Protein 1RZ3 (pdb70)

Radius of gyration: 16.52 Å; Cα contacts (8 Å, |Δi|>4): 274; chains: 1; bounding box: 32×37×48 Å

Organism: Geobacillus stearothermophilus (NCBI:txid1422)

Nearest PDB structures (foldseek):
  1rz3-assembly1_A  TM=9.942E-01  e=1.830E-39  Geobacillus stearothermophilus
  6n55-assembly1_H  TM=6.756E-01  e=6.336E-09  Homo sapiens
  5xmb-assembly1_B  TM=6.362E-01  e=6.943E-07  Mycobacterium tuberculosis H37Rv
  1sq5-assembly3_C-3  TM=6.130E-01  e=1.333E-06  Escherichia coli
  5xmb-assembly1_A  TM=6.070E-01  e=2.246E-06  Mycobacterium tuberculosis H37Rv

Structure (mmCIF, N/CA/C/O backbone):
data_1RZ3
#
_entry.id   1RZ3
#
_cell.length_a   45.010
_cell.length_b   45.185
_cell.length_c   107.023
_cell.angle_alpha   90.00
_cell.angle_beta   90.00
_cell.angle_gamma   90.00
#
_symmetry.space_group_name_H-M   'P 21 21 21'
#
loop_
_entity.id
_entity.type
_entity.pdbx_description
1 polymer 'hypothetical protein RBSTP0775'
2 non-polymer 'ACETATE ION'
3 non-polymer 'CALCIUM ION'
4 water water
#
loop_
_atom_site.group_PDB
_atom_site.id
_atom_site.type_symbol
_atom_site.label_atom_id
_atom_site.label_alt_id
_atom_site.label_comp_id
_atom_site.label_asym_id
_atom_site.label_entity_id
_atom_site.label_seq_id
_atom_site.pdbx_PDB_ins_code
_atom_site.Cartn_x
_atom_site.Cartn_y
_atom_site.Cartn_z
_atom_site.occupancy
_atom_site.B_iso_or_equiv
_atom_site.auth_seq_id
_atom_site.auth_comp_id
_atom_site.auth_asym_id
_atom_site.auth_atom_id
_atom_site.pdbx_PDB_model_num
ATOM 9 N N . GLU A 1 2 ? 11.582 -14.702 -4.229 1.00 59.82 2 GLU A N 1
ATOM 10 C CA . GLU A 1 2 ? 10.130 -14.640 -4.132 1.00 57.60 2 GLU A CA 1
ATOM 11 C C . GLU A 1 2 ? 9.783 -13.317 -3.466 1.00 55.39 2 GLU A C 1
ATOM 12 O O . GLU A 1 2 ? 8.868 -12.608 -3.891 1.00 53.33 2 GLU A O 1
ATOM 18 N N . LEU A 1 3 ? 10.531 -12.993 -2.417 1.00 53.41 3 LEU A N 1
ATOM 19 C CA . LEU A 1 3 ? 10.333 -11.748 -1.694 1.00 53.00 3 LEU A CA 1
ATOM 20 C C . LEU A 1 3 ? 10.733 -10.605 -2.618 1.00 52.21 3 LEU A C 1
ATOM 21 O O . LEU A 1 3 ? 10.175 -9.510 -2.557 1.00 51.88 3 LEU A O 1
ATOM 26 N N . ARG A 1 4 ? 11.708 -10.882 -3.476 1.00 50.98 4 ARG A N 1
ATOM 27 C CA . ARG A 1 4 ? 12.206 -9.907 -4.434 1.00 50.19 4 ARG A CA 1
ATOM 28 C C . ARG A 1 4 ? 11.092 -9.546 -5.408 1.00 48.43 4 ARG A C 1
ATOM 29 O O . ARG A 1 4 ? 10.912 -8.381 -5.763 1.00 47.37 4 ARG A O 1
ATOM 37 N N . ASP A 1 5 ? 10.341 -10.556 -5.831 1.00 46.33 5 ASP A N 1
ATOM 38 C CA . ASP A 1 5 ? 9.245 -10.354 -6.765 1.00 45.74 5 ASP A CA 1
ATOM 39 C C . ASP A 1 5 ? 8.100 -9.580 -6.120 1.00 43.54 5 ASP A C 1
ATOM 40 O O . ASP A 1 5 ? 7.427 -8.787 -6.777 1.00 41.93 5 ASP A O 1
ATOM 45 N N . ARG A 1 6 ? 7.881 -9.815 -4.831 1.00 41.94 6 ARG A N 1
ATOM 46 C CA . ARG A 1 6 ? 6.818 -9.131 -4.105 1.00 41.19 6 ARG A CA 1
ATOM 47 C C . ARG A 1 6 ? 7.165 -7.659 -3.928 1.00 38.34 6 ARG A C 1
ATOM 48 O O . ARG A 1 6 ? 6.302 -6.786 -4.034 1.00 36.09 6 ARG A O 1
ATOM 56 N N . ILE A 1 7 ? 8.434 -7.388 -3.653 1.00 35.95 7 ILE A N 1
ATOM 57 C CA . ILE A 1 7 ? 8.885 -6.019 -3.472 1.00 34.31 7 ILE A CA 1
ATOM 58 C C . ILE A 1 7 ? 8.793 -5.281 -4.805 1.00 33.96 7 ILE A C 1
ATOM 59 O O . ILE A 1 7 ? 8.416 -4.110 -4.851 1.00 32.43 7 ILE A O 1
ATOM 64 N N . ASP A 1 8 ? 9.128 -5.969 -5.892 1.00 32.22 8 ASP A N 1
ATOM 65 C CA . ASP A 1 8 ? 9.051 -5.356 -7.210 1.00 32.26 8 ASP A CA 1
ATOM 66 C C . ASP A 1 8 ? 7.597 -5.075 -7.560 1.00 30.36 8 ASP A C 1
ATOM 67 O O . ASP A 1 8 ? 7.285 -4.057 -8.171 1.00 28.27 8 ASP A O 1
ATOM 72 N N . PHE A 1 9 ? 6.704 -5.979 -7.171 1.00 29.10 9 PHE A N 1
ATOM 73 C CA . PHE A 1 9 ? 5.289 -5.789 -7.454 1.00 28.68 9 PHE A CA 1
ATOM 74 C C . PHE A 1 9 ? 4.770 -4.579 -6.675 1.00 26.14 9 PHE A C 1
ATOM 75 O O . PHE A 1 9 ? 3.957 -3.807 -7.178 1.00 24.53 9 PHE A O 1
ATOM 83 N N . LEU A 1 10 ? 5.243 -4.421 -5.443 1.00 23.40 10 LEU A N 1
ATOM 84 C CA . LEU A 1 10 ? 4.823 -3.298 -4.617 1.00 22.40 10 LEU A CA 1
ATOM 85 C C . LEU A 1 10 ? 5.310 -1.998 -5.253 1.00 21.82 10 LEU A C 1
ATOM 86 O O . LEU A 1 10 ? 4.591 -0.998 -5.285 1.00 17.38 10 LEU A O 1
ATOM 91 N N . CYS A 1 11 ? 6.533 -2.021 -5.771 1.00 20.40 11 CYS A N 1
ATOM 92 C CA . CYS A 1 11 ? 7.093 -0.844 -6.422 1.00 23.39 11 CYS A CA 1
ATOM 93 C C . CYS A 1 11 ? 6.222 -0.477 -7.628 1.00 21.76 11 CYS A C 1
ATOM 94 O O . CYS A 1 11 ? 5.881 0.691 -7.827 1.00 20.56 11 CYS A O 1
ATOM 97 N N . LYS A 1 12 ? 5.853 -1.480 -8.421 1.00 22.12 12 LYS A N 1
ATOM 98 C CA . LYS A 1 12 ? 5.011 -1.256 -9.598 1.00 22.29 12 LYS A CA 1
ATOM 99 C C . LYS A 1 12 ? 3.676 -0.650 -9.169 1.00 20.02 12 LYS A C 1
ATOM 100 O O . LYS A 1 12 ? 3.172 0.290 -9.784 1.00 18.76 12 LYS A O 1
ATOM 106 N N . THR A 1 13 ? 3.106 -1.201 -8.106 1.00 18.33 13 THR A N 1
ATOM 107 C CA . THR A 1 13 ? 1.836 -0.713 -7.577 1.00 17.42 13 THR A CA 1
ATOM 108 C C . THR A 1 13 ? 1.958 0.762 -7.190 1.00 18.12 13 THR A C 1
ATOM 109 O O . THR A 1 13 ? 1.083 1.572 -7.496 1.00 16.63 13 THR 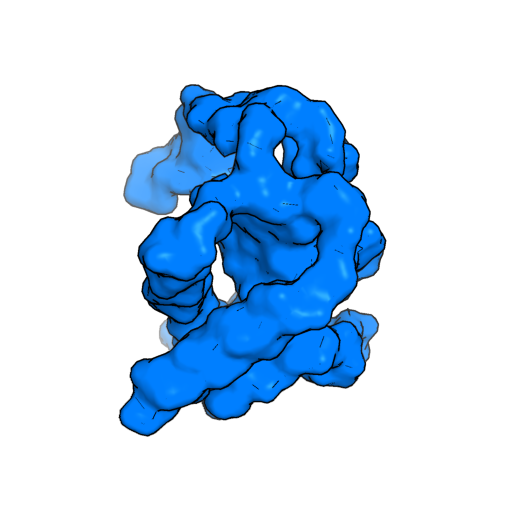A O 1
ATOM 113 N N . ILE A 1 14 ? 3.055 1.103 -6.522 1.00 16.73 14 ILE A N 1
ATOM 114 C CA . ILE A 1 14 ? 3.293 2.473 -6.090 1.00 16.73 14 ILE A CA 1
ATOM 115 C C . ILE A 1 14 ? 3.480 3.412 -7.278 1.00 17.37 14 ILE A C 1
ATOM 116 O O . ILE A 1 14 ? 2.989 4.545 -7.268 1.00 17.13 14 ILE A O 1
ATOM 121 N N . LEU A 1 15 ? 4.165 2.939 -8.315 1.00 16.71 15 LEU A N 1
ATOM 122 C CA . LEU A 1 15 ? 4.392 3.771 -9.492 1.00 17.57 15 LEU A CA 1
ATOM 123 C C . LEU A 1 15 ? 3.121 4.008 -10.312 1.00 18.31 15 LEU A C 1
ATOM 124 O O . LEU A 1 15 ? 3.114 4.844 -11.219 1.00 19.16 15 LEU A O 1
ATOM 129 N N . ALA A 1 16 ? 2.054 3.278 -9.994 1.00 16.87 16 ALA A N 1
ATOM 130 C CA . ALA A 1 16 ? 0.782 3.412 -10.706 1.00 17.49 16 ALA A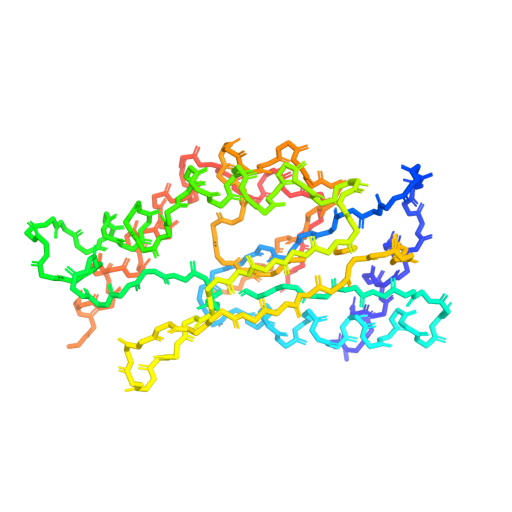 CA 1
ATOM 131 C C . ALA A 1 16 ? -0.185 4.367 -10.010 1.00 18.02 16 ALA A C 1
ATOM 132 O O . ALA A 1 16 ? -1.221 4.731 -10.573 1.00 19.49 16 AL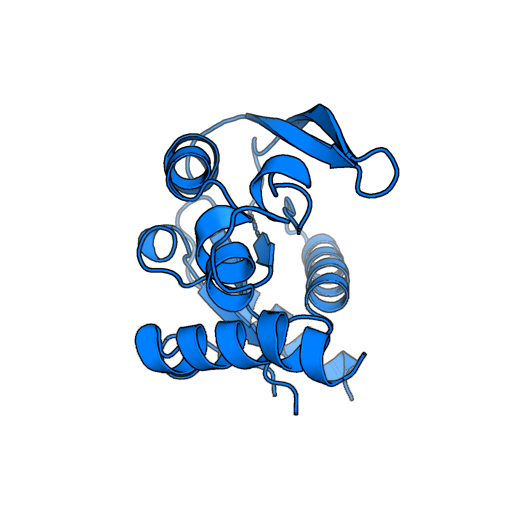A A O 1
ATOM 134 N N . ILE A 1 17 ? 0.149 4.770 -8.789 1.00 17.02 17 ILE A N 1
ATOM 135 C CA . ILE A 1 17 ? -0.709 5.674 -8.023 1.00 16.92 17 ILE A CA 1
ATOM 136 C C . ILE A 1 17 ? -0.736 7.085 -8.610 1.00 17.90 17 ILE A C 1
ATOM 137 O O . ILE A 1 17 ? 0.312 7.643 -8.962 1.00 16.41 17 ILE A O 1
ATOM 142 N N . LYS A 1 18 ? -1.934 7.658 -8.712 1.00 17.18 18 LYS A N 1
ATOM 143 C CA . LYS A 1 18 ? -2.081 9.014 -9.228 1.00 17.98 18 LYS A CA 1
ATOM 144 C C . LYS A 1 18 ? -1.431 9.981 -8.249 1.00 18.23 18 LYS A C 1
ATOM 145 O O . LYS A 1 18 ? -1.730 9.962 -7.057 1.00 17.89 18 LYS A O 1
ATOM 151 N N . THR A 1 19 ? -0.548 10.833 -8.755 1.00 20.84 19 THR A N 1
ATOM 152 C CA . THR A 1 19 ? 0.132 11.797 -7.904 1.00 26.59 19 THR A CA 1
ATOM 153 C C . THR A 1 19 ? -0.289 13.233 -8.202 1.00 29.64 19 THR A C 1
ATOM 154 O O . THR A 1 19 ? -0.626 13.579 -9.337 1.00 30.85 19 THR A O 1
ATOM 158 N N . ALA A 1 20 ? -0.273 14.054 -7.159 1.00 30.29 20 ALA A N 1
ATOM 159 C CA . ALA A 1 20 ? -0.615 15.468 -7.242 1.00 32.33 20 ALA A CA 1
ATOM 160 C C . ALA A 1 20 ? 0.326 16.124 -6.243 1.00 31.62 20 ALA A C 1
ATOM 161 O O . ALA A 1 20 ? -0.047 16.400 -5.099 1.00 32.30 20 ALA A O 1
ATOM 163 N N . GLY A 1 21 ? 1.556 16.360 -6.683 1.00 29.48 21 GLY A N 1
ATOM 164 C CA . GLY A 1 21 ? 2.548 16.937 -5.798 1.00 29.34 21 GLY A CA 1
ATOM 165 C C . GLY A 1 21 ? 3.282 15.775 -5.155 1.00 27.39 21 GLY A C 1
ATOM 166 O O . GLY A 1 21 ? 3.396 14.713 -5.763 1.00 26.39 21 GLY A O 1
ATOM 167 N N . ARG A 1 22 ? 3.772 15.956 -3.935 1.00 24.60 22 ARG A N 1
ATOM 168 C CA . ARG A 1 22 ? 4.492 14.889 -3.253 1.00 22.72 22 ARG A CA 1
ATOM 169 C C . ARG A 1 22 ? 3.527 13.767 -2.893 1.00 22.46 22 ARG A C 1
ATOM 170 O O . ARG A 1 22 ? 2.387 14.020 -2.496 1.00 25.20 22 ARG A O 1
ATOM 178 N N . LEU A 1 23 ? 3.980 12.531 -3.044 1.00 17.72 23 LEU A N 1
ATOM 179 C CA . LEU A 1 23 ? 3.161 11.379 -2.692 1.00 16.95 23 LEU A CA 1
ATOM 180 C C . LEU A 1 23 ? 3.681 10.872 -1.346 1.00 16.57 23 LEU A C 1
ATOM 181 O O . LEU A 1 23 ? 4.860 10.546 -1.215 1.00 16.84 23 LEU A O 1
ATOM 186 N N . VAL A 1 24 ? 2.810 10.827 -0.343 1.00 14.50 24 VAL A N 1
ATOM 187 C CA . VAL A 1 24 ? 3.203 10.362 0.982 1.00 14.11 24 VAL A CA 1
ATOM 188 C C . VAL A 1 24 ? 2.797 8.901 1.185 1.00 14.93 24 VAL A C 1
ATOM 189 O O . VAL A 1 24 ? 1.613 8.565 1.169 1.00 14.54 24 VAL A O 1
ATOM 193 N N . LEU A 1 25 ? 3.797 8.046 1.374 1.00 13.71 25 LEU A N 1
ATOM 194 C CA . LEU A 1 25 ? 3.587 6.612 1.543 1.00 15.44 25 LEU A CA 1
ATOM 195 C C . LEU A 1 25 ? 3.855 6.191 2.977 1.00 14.52 25 LEU A C 1
ATOM 196 O O . LEU A 1 25 ? 4.709 6.757 3.654 1.00 14.30 25 LEU A O 1
ATOM 201 N N . GLY A 1 26 ? 3.125 5.187 3.434 1.00 14.23 26 GLY A N 1
ATOM 202 C CA . GLY A 1 26 ? 3.334 4.710 4.782 1.00 14.40 26 GLY A CA 1
ATOM 203 C C . GLY A 1 26 ? 3.509 3.206 4.782 1.00 15.65 26 GLY A C 1
ATOM 204 O O . GLY A 1 26 ? 2.835 2.493 4.036 1.00 16.15 26 GLY A O 1
ATOM 205 N N . ILE A 1 27 ? 4.446 2.728 5.591 1.00 15.45 27 ILE A N 1
ATOM 206 C CA . ILE A 1 27 ? 4.678 1.301 5.730 1.00 17.36 27 ILE A CA 1
ATOM 207 C C . ILE A 1 27 ? 4.377 1.022 7.199 1.00 16.17 27 ILE A C 1
ATOM 208 O O . ILE A 1 27 ? 5.188 1.294 8.080 1.00 14.71 27 ILE A O 1
ATOM 213 N N . ASP A 1 28 ? 3.177 0.507 7.439 1.00 15.80 28 ASP A N 1
ATOM 214 C CA . ASP A 1 28 ? 2.691 0.208 8.778 1.00 17.37 28 ASP A CA 1
ATOM 215 C C . ASP A 1 28 ? 2.891 -1.272 9.088 1.00 18.58 28 ASP A C 1
ATOM 216 O O . ASP A 1 28 ? 2.671 -2.134 8.245 1.00 18.00 28 ASP A O 1
ATOM 221 N N . GLY A 1 29 ? 3.326 -1.565 10.301 1.00 22.09 29 GLY A N 1
ATOM 222 C CA . GLY A 1 29 ? 3.534 -2.952 10.669 1.00 26.73 29 GLY A CA 1
ATOM 223 C C . GLY A 1 29 ? 3.976 -3.031 12.109 1.00 28.84 29 GLY A C 1
ATOM 224 O O . GLY A 1 29 ? 4.502 -2.059 12.648 1.00 27.80 29 GLY A O 1
ATOM 225 N N . LEU A 1 30 ? 3.770 -4.188 12.729 1.00 31.90 30 LEU A N 1
ATOM 226 C CA . LEU A 1 30 ? 4.140 -4.376 14.124 1.00 33.89 30 LEU A CA 1
ATOM 227 C C . LEU A 1 30 ? 5.651 -4.496 14.298 1.00 34.25 30 LEU A C 1
ATOM 228 O O . LEU A 1 30 ? 6.395 -4.588 13.322 1.00 32.06 30 LEU A O 1
ATOM 233 N N . SER A 1 31 ? 6.098 -4.489 15.550 1.00 35.92 31 SER A N 1
ATOM 234 C CA . SER A 1 31 ? 7.519 -4.591 15.860 1.00 38.82 31 SER A CA 1
ATOM 235 C C . SER A 1 31 ? 8.153 -5.838 15.249 1.00 40.51 31 SER A C 1
ATOM 236 O O . SER A 1 31 ? 7.585 -6.926 15.308 1.00 38.98 31 SER A O 1
ATOM 239 N N . ARG A 1 32 ? 9.334 -5.666 14.662 1.00 42.66 32 ARG A N 1
ATOM 240 C CA . ARG A 1 32 ? 10.065 -6.766 14.035 1.00 45.41 32 ARG A CA 1
ATOM 241 C C . ARG A 1 32 ? 9.301 -7.461 12.908 1.00 44.28 32 ARG A C 1
ATOM 242 O O . ARG A 1 32 ? 9.331 -8.687 12.796 1.00 45.37 32 ARG A O 1
ATOM 250 N N . SER A 1 33 ? 8.620 -6.687 12.070 1.00 42.24 33 SER A N 1
ATOM 251 C CA . SER A 1 33 ? 7.877 -7.263 10.955 1.00 39.16 33 SER A CA 1
ATOM 252 C C . SER A 1 33 ? 8.673 -7.072 9.668 1.00 37.48 33 SER A C 1
ATOM 253 O O . SER A 1 33 ? 8.270 -7.535 8.601 1.00 37.44 33 SER A O 1
ATOM 256 N N . GLY A 1 34 ? 9.805 -6.382 9.783 1.00 34.76 34 GLY A N 1
ATOM 257 C CA . GLY A 1 34 ? 10.649 -6.134 8.628 1.00 32.39 34 GLY A CA 1
ATOM 258 C C . GLY A 1 34 ? 10.336 -4.830 7.916 1.00 30.19 34 GLY A C 1
ATOM 259 O O . GLY A 1 34 ? 10.829 -4.586 6.815 1.00 28.17 34 GLY A O 1
ATOM 260 N N . LYS A 1 35 ? 9.523 -3.985 8.546 1.00 28.46 35 LYS A N 1
ATOM 261 C CA . LYS A 1 35 ? 9.137 -2.702 7.958 1.00 29.18 35 LYS A CA 1
ATOM 262 C C . LYS A 1 35 ? 10.329 -1.856 7.544 1.00 26.77 35 LYS A C 1
ATOM 263 O O . LYS A 1 35 ? 10.356 -1.295 6.451 1.00 23.96 35 LYS A O 1
ATOM 269 N N . THR A 1 36 ? 11.301 -1.744 8.442 1.00 26.49 36 THR A N 1
ATOM 270 C CA . THR A 1 36 ? 12.478 -0.932 8.181 1.00 26.97 36 THR A CA 1
ATOM 271 C C . THR A 1 36 ? 13.246 -1.438 6.974 1.00 27.87 36 THR A C 1
ATOM 272 O O . THR A 1 36 ? 13.675 -0.652 6.129 1.00 28.95 36 THR A O 1
ATOM 276 N N . THR A 1 37 ? 13.410 -2.752 6.886 1.00 28.02 37 THR A N 1
ATOM 277 C CA . THR A 1 37 ? 14.127 -3.340 5.766 1.00 29.35 37 THR A CA 1
ATOM 278 C C . THR A 1 37 ? 13.337 -3.133 4.482 1.00 27.43 37 THR A C 1
ATOM 279 O O . THR A 1 37 ? 13.903 -2.780 3.449 1.00 27.39 37 THR A O 1
ATOM 283 N N . LEU A 1 38 ? 12.028 -3.357 4.547 1.00 26.99 38 LEU A N 1
ATOM 284 C CA . LEU A 1 38 ? 11.189 -3.191 3.367 1.00 25.36 38 LEU A CA 1
ATOM 285 C C . LEU A 1 38 ? 11.251 -1.756 2.878 1.00 24.53 38 LEU A C 1
ATOM 286 O O . LEU A 1 38 ? 11.404 -1.508 1.682 1.00 25.78 38 LEU A O 1
ATOM 291 N N . ALA A 1 39 ? 11.132 -0.814 3.808 1.00 22.71 39 ALA A N 1
ATOM 292 C CA . ALA A 1 39 ? 11.173 0.602 3.463 1.00 22.71 39 ALA A CA 1
ATOM 293 C C . ALA A 1 39 ? 12.458 0.964 2.727 1.00 22.97 39 ALA A C 1
ATOM 294 O O . ALA A 1 39 ? 12.418 1.595 1.672 1.00 23.93 39 ALA A O 1
ATOM 296 N N . ASN A 1 40 ? 13.598 0.562 3.281 1.00 23.63 40 ASN A N 1
ATOM 297 C CA . ASN A 1 40 ? 14.877 0.878 2.663 1.00 23.76 40 ASN A CA 1
ATOM 298 C C . ASN A 1 40 ? 15.051 0.257 1.283 1.00 24.27 40 ASN A C 1
ATOM 299 O O . ASN A 1 40 ? 15.501 0.923 0.351 1.00 24.34 40 ASN A O 1
ATOM 304 N N . GLN A 1 41 ? 14.692 -1.013 1.144 1.00 25.65 41 GLN A N 1
ATOM 305 C CA . GLN A 1 41 ? 14.825 -1.677 -0.145 1.00 28.95 41 GLN A CA 1
ATOM 306 C C . GLN A 1 41 ? 13.868 -1.081 -1.171 1.00 27.36 41 GLN A C 1
ATOM 307 O O . GLN A 1 41 ? 14.223 -0.903 -2.337 1.00 25.58 41 GLN A O 1
ATOM 313 N N . LEU A 1 42 ? 12.653 -0.772 -0.733 1.00 26.16 42 LEU A N 1
ATOM 314 C CA . LEU A 1 42 ? 11.659 -0.195 -1.627 1.00 25.79 42 LEU A CA 1
ATOM 315 C C . LEU A 1 42 ? 12.100 1.187 -2.115 1.00 23.57 42 LEU A C 1
ATOM 316 O O . LEU A 1 42 ? 12.030 1.483 -3.307 1.00 21.37 42 LEU A O 1
ATOM 321 N N . SER A 1 43 ? 12.561 2.029 -1.195 1.00 22.32 43 SER A N 1
ATOM 322 C CA . SER A 1 43 ? 13.003 3.368 -1.561 1.00 23.20 43 SER A CA 1
ATOM 323 C C . SER A 1 43 ? 14.175 3.290 -2.537 1.00 24.02 43 SER A C 1
ATOM 324 O O . SER A 1 43 ? 14.279 4.093 -3.464 1.00 20.03 43 SER A O 1
ATOM 327 N N . GLN A 1 44 ? 15.054 2.317 -2.323 1.00 24.31 44 GLN A N 1
ATOM 328 C CA . GLN A 1 44 ? 16.208 2.130 -3.192 1.00 27.65 44 GLN A CA 1
ATOM 329 C C . GLN A 1 44 ? 15.753 1.796 -4.614 1.00 23.52 44 GLN A C 1
ATOM 330 O O . GLN A 1 44 ? 16.220 2.385 -5.586 1.00 23.10 44 GLN A O 1
ATOM 336 N N . THR A 1 45 ? 14.840 0.841 -4.724 1.00 22.55 45 THR A N 1
ATOM 337 C CA . THR A 1 45 ? 14.314 0.429 -6.021 1.00 22.83 45 THR A CA 1
ATOM 338 C C . THR A 1 45 ? 13.624 1.597 -6.736 1.00 22.17 45 THR A C 1
ATOM 339 O O . THR A 1 45 ? 13.762 1.769 -7.953 1.00 20.79 45 THR A O 1
ATOM 343 N N . LEU A 1 46 ? 12.886 2.403 -5.977 1.00 18.80 46 LEU A N 1
ATOM 344 C CA . LEU A 1 46 ? 12.192 3.552 -6.552 1.00 18.62 46 LEU A CA 1
ATOM 345 C C . LEU A 1 46 ? 13.180 4.568 -7.113 1.00 18.92 46 LEU A C 1
ATOM 346 O O . LEU A 1 46 ? 12.978 5.115 -8.203 1.00 17.85 46 LEU A O 1
ATOM 351 N N . ARG A 1 47 ? 14.259 4.820 -6.378 1.00 18.79 47 ARG A N 1
ATOM 352 C CA . ARG A 1 47 ? 15.265 5.773 -6.839 1.00 19.80 47 ARG A CA 1
ATOM 353 C C . ARG A 1 47 ? 15.864 5.333 -8.171 1.00 22.14 47 ARG A C 1
ATOM 354 O O . ARG A 1 47 ? 16.146 6.156 -9.040 1.00 20.57 47 ARG A O 1
ATOM 362 N N . GLU A 1 48 ? 16.050 4.031 -8.331 1.00 25.08 48 GLU A N 1
ATOM 363 C CA . GLU A 1 48 ? 16.609 3.509 -9.566 1.00 28.56 48 GLU A CA 1
ATOM 364 C C . GLU A 1 48 ? 15.601 3.638 -10.702 1.00 28.64 48 GLU A C 1
ATOM 365 O O . GLU A 1 48 ? 15.966 3.557 -11.872 1.00 27.73 48 GLU A O 1
ATOM 371 N N . GLN A 1 49 ? 14.335 3.860 -10.351 1.00 27.82 49 GLN A N 1
ATOM 372 C CA . GLN A 1 49 ? 13.289 4.041 -11.351 1.00 27.83 49 GLN A CA 1
ATOM 373 C C . GLN A 1 49 ? 13.143 5.537 -11.624 1.00 27.04 49 GLN A C 1
ATOM 374 O O . GLN A 1 49 ? 12.216 5.968 -12.309 1.00 28.54 49 GLN A O 1
ATOM 380 N N . GLY A 1 50 ? 14.052 6.330 -11.064 1.00 23.07 50 GLY A N 1
ATOM 381 C CA . GLY A 1 50 ? 14.012 7.766 -11.285 1.00 20.59 50 GLY A CA 1
ATOM 382 C C . GLY A 1 50 ? 13.147 8.559 -10.326 1.00 18.03 50 GLY A C 1
ATOM 383 O O . GLY A 1 50 ? 12.766 9.688 -10.626 1.00 18.69 50 GLY A O 1
ATOM 384 N N . ILE A 1 51 ? 12.838 7.980 -9.169 1.00 17.76 51 ILE A N 1
ATOM 385 C CA . ILE A 1 51 ? 12.013 8.668 -8.180 1.00 17.17 51 ILE A CA 1
ATOM 386 C C . ILE A 1 51 ? 12.847 9.156 -6.997 1.00 17.14 51 ILE A C 1
ATOM 387 O O . ILE A 1 51 ? 13.592 8.378 -6.396 1.00 15.03 51 ILE A O 1
ATOM 392 N N . SER A 1 52 ? 12.725 10.440 -6.665 1.00 14.76 52 SER A N 1
ATOM 393 C CA . SER A 1 52 ? 13.449 10.984 -5.519 1.00 15.09 52 SER A CA 1
ATOM 394 C C . SER A 1 52 ? 12.583 10.685 -4.299 1.00 14.65 52 SER A C 1
ATOM 395 O O . SER A 1 52 ? 11.450 11.159 -4.212 1.00 11.66 52 SER A O 1
ATOM 398 N N . VAL A 1 53 ? 13.126 9.904 -3.370 1.00 14.04 53 VAL A N 1
ATOM 399 C CA . VAL A 1 53 ? 12.398 9.503 -2.166 1.00 15.16 53 VAL A CA 1
ATOM 400 C C . VAL A 1 53 ? 13.095 9.919 -0.869 1.00 17.06 53 VAL A C 1
ATOM 401 O O . VAL A 1 53 ? 14.297 9.699 -0.702 1.00 15.85 53 VAL A O 1
ATOM 405 N N . CYS A 1 54 ? 12.325 10.518 0.040 1.00 16.67 54 CYS A N 1
ATOM 406 C CA . CYS A 1 54 ? 12.818 10.943 1.353 1.00 17.23 54 CYS A CA 1
ATOM 407 C C . CYS A 1 54 ? 12.201 9.936 2.335 1.00 17.63 54 CYS A C 1
ATOM 408 O O . CYS A 1 54 ? 10.999 9.675 2.283 1.00 15.55 54 CYS A O 1
ATOM 411 N N . VAL A 1 55 ? 13.014 9.372 3.223 1.00 15.99 55 VAL A N 1
ATOM 412 C CA . VAL A 1 55 ? 12.520 8.363 4.159 1.00 16.97 55 VAL A CA 1
ATOM 413 C C . VAL A 1 55 ? 12.602 8.765 5.631 1.00 18.38 55 VAL A C 1
ATOM 414 O O . VAL A 1 55 ? 13.598 9.338 6.071 1.00 18.10 55 VAL A O 1
ATOM 418 N N . PHE A 1 56 ? 11.544 8.457 6.381 1.00 17.13 56 PHE A N 1
ATOM 419 C CA . PHE A 1 56 ? 11.477 8.735 7.818 1.00 15.72 56 PHE A CA 1
ATOM 420 C C . PHE A 1 56 ? 11.235 7.403 8.516 1.00 16.02 56 PHE A C 1
ATOM 421 O O . PHE A 1 56 ? 10.521 6.546 7.991 1.00 14.54 56 PHE A O 1
ATOM 429 N N . HIS A 1 57 ? 11.832 7.232 9.693 1.00 15.40 57 HIS A N 1
ATOM 430 C CA . HIS A 1 57 ? 11.688 6.005 10.471 1.00 15.91 57 HIS A CA 1
ATOM 431 C C . HIS A 1 57 ? 11.137 6.442 11.825 1.00 15.74 57 HIS A C 1
ATOM 432 O O . HIS A 1 57 ? 11.834 7.102 12.592 1.00 15.14 57 HIS A O 1
ATOM 447 N N . ASP A 1 59 ? 10.786 5.086 14.674 1.00 17.25 59 ASP A N 1
ATOM 448 C CA . ASP A 1 59 ? 11.510 4.732 15.896 1.00 21.47 59 ASP A CA 1
ATOM 449 C C . ASP A 1 59 ? 12.564 5.791 16.223 1.00 20.86 59 ASP A C 1
ATOM 450 O O . ASP A 1 59 ? 13.076 5.836 17.341 1.00 19.84 59 ASP A O 1
ATOM 455 N N . ASP A 1 60 ? 12.891 6.634 15.245 1.00 17.68 60 ASP A N 1
ATOM 456 C CA . ASP A 1 60 ? 13.862 7.710 15.459 1.00 19.43 60 ASP A CA 1
ATOM 457 C C . ASP A 1 60 ? 13.209 8.835 16.256 1.00 18.89 60 ASP A C 1
ATOM 458 O O . ASP A 1 60 ? 13.896 9.655 16.871 1.00 19.43 60 ASP A O 1
ATOM 463 N N . HIS A 1 61 ? 11.881 8.877 16.254 1.00 15.60 61 HIS A N 1
ATOM 464 C CA . HIS A 1 61 ? 11.198 9.990 16.900 1.00 17.12 61 HIS A CA 1
ATOM 465 C C . HIS A 1 61 ? 10.384 9.720 18.154 1.00 17.55 61 HIS A C 1
ATOM 466 O O . HIS A 1 61 ? 9.316 10.305 18.350 1.00 17.75 61 HIS A O 1
ATOM 473 N N . ILE A 1 62 ? 10.900 8.847 19.007 1.00 18.49 62 ILE A N 1
ATOM 474 C CA . ILE A 1 62 ? 10.231 8.522 20.257 1.00 18.33 62 ILE A CA 1
ATOM 475 C C . ILE A 1 62 ? 10.807 9.387 21.378 1.00 20.53 62 ILE A C 1
ATOM 476 O O . ILE A 1 62 ? 11.850 10.034 21.208 1.00 18.03 62 ILE A O 1
ATOM 481 N N . VAL A 1 63 ? 10.118 9.401 22.515 1.00 19.08 63 VAL A N 1
ATOM 482 C CA . VAL A 1 63 ? 10.547 10.176 23.670 1.00 22.34 63 VAL A CA 1
ATOM 483 C C . VAL A 1 63 ? 11.582 9.425 24.504 1.00 23.19 63 VAL A C 1
ATOM 484 O O . VAL A 1 63 ? 11.826 8.242 24.289 1.00 22.56 63 VAL A O 1
ATOM 488 N N . GLU A 1 64 ? 12.187 10.129 25.457 1.00 25.59 64 GLU A N 1
ATOM 489 C CA . GLU A 1 64 ? 13.200 9.551 26.340 1.00 30.03 64 GLU A CA 1
ATOM 490 C C . GLU A 1 64 ? 12.601 8.445 27.216 1.00 30.03 64 GLU A C 1
ATOM 491 O O . GLU A 1 64 ? 11.393 8.421 27.454 1.00 26.99 64 GLU A O 1
ATOM 497 N N . ARG A 1 65 ? 13.454 7.544 27.698 1.00 32.31 65 ARG A N 1
ATOM 498 C CA . ARG A 1 65 ? 13.013 6.434 28.546 1.00 36.52 65 ARG A CA 1
ATOM 499 C C . ARG A 1 65 ? 12.157 6.909 29.717 1.00 35.64 65 ARG A C 1
ATOM 500 O O . ARG A 1 65 ? 11.105 6.339 30.005 1.00 36.34 65 ARG A O 1
ATOM 508 N N . ALA A 1 66 ? 12.618 7.957 30.388 1.00 35.99 66 ALA A N 1
ATOM 509 C CA . ALA A 1 66 ? 11.915 8.507 31.538 1.00 35.84 66 ALA A CA 1
ATOM 510 C C . ALA A 1 66 ? 10.455 8.847 31.259 1.00 36.20 66 ALA A C 1
ATOM 511 O O . ALA A 1 66 ? 9.647 8.915 32.186 1.00 35.55 66 ALA A O 1
ATOM 513 N N . LYS A 1 67 ? 10.109 9.053 29.991 1.00 35.25 67 LYS A N 1
ATOM 514 C CA . LYS A 1 67 ? 8.735 9.398 29.641 1.00 35.24 67 LYS A CA 1
ATOM 515 C C . LYS A 1 67 ? 7.893 8.233 29.127 1.00 33.92 67 LYS A C 1
ATOM 516 O O . LYS A 1 67 ? 6.677 8.357 28.994 1.00 33.90 67 LYS A O 1
ATOM 522 N N . ARG A 1 68 ? 8.528 7.104 28.841 1.00 33.90 68 ARG A N 1
ATOM 523 C CA . ARG A 1 68 ? 7.793 5.951 28.334 1.00 35.07 68 ARG A CA 1
ATOM 524 C C . ARG A 1 68 ? 8.015 4.684 29.158 1.00 35.37 68 ARG A C 1
ATOM 525 O O . ARG A 1 68 ? 7.525 3.614 28.802 1.00 32.95 68 ARG A O 1
ATOM 533 N N . TYR A 1 69 ? 8.756 4.815 30.257 1.00 36.05 69 TYR A N 1
ATOM 534 C CA . TYR A 1 69 ? 9.033 3.697 31.160 1.00 37.46 69 TYR A CA 1
ATOM 535 C C . TYR A 1 69 ? 8.838 4.149 32.607 1.00 37.37 69 TYR A C 1
ATOM 536 O O . TYR A 1 69 ? 9.050 5.316 32.928 1.00 35.46 69 TYR A O 1
ATOM 545 N N . HIS A 1 70 ? 8.433 3.223 33.472 1.00 37.91 70 HIS A N 1
ATOM 546 C CA . HIS A 1 70 ? 8.223 3.523 34.888 1.00 39.04 70 HIS A CA 1
ATOM 547 C C . HIS A 1 70 ? 7.356 4.758 35.107 1.00 38.66 70 HIS A C 1
ATOM 548 O O . HIS A 1 70 ? 7.651 5.588 35.967 1.00 38.89 70 HIS A O 1
ATOM 555 N N . THR A 1 71 ? 6.287 4.870 34.328 1.00 37.42 71 THR A N 1
ATOM 556 C CA . THR A 1 71 ? 5.370 6.000 34.428 1.00 36.81 71 THR A CA 1
ATOM 557 C C . THR A 1 71 ? 4.235 5.652 35.383 1.00 37.66 71 THR A C 1
ATOM 558 O O . THR A 1 71 ? 3.467 6.520 35.794 1.00 38.20 71 THR A O 1
AT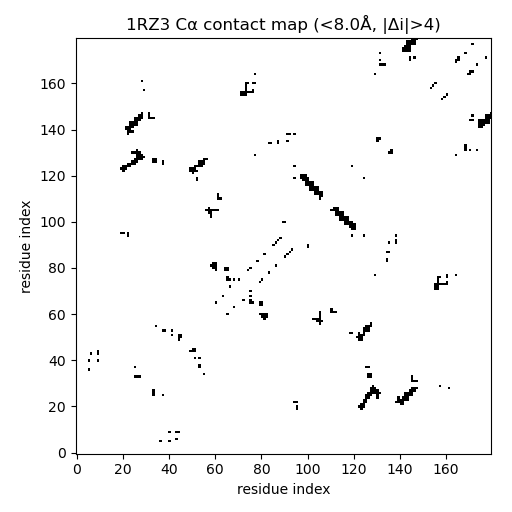OM 562 N N . GLY A 1 72 ? 4.132 4.372 35.722 1.00 37.07 72 GLY A N 1
ATOM 563 C CA . GLY A 1 72 ? 3.076 3.930 36.611 1.00 36.77 72 GLY A CA 1
ATOM 564 C C . GLY A 1 72 ? 1.930 3.334 35.817 1.00 35.56 72 GLY A C 1
ATOM 565 O O . GLY A 1 72 ? 1.099 2.604 36.359 1.00 35.21 72 GLY A O 1
ATOM 566 N N . ASN A 1 73 ? 1.887 3.646 34.525 1.00 33.05 73 ASN A N 1
ATOM 567 C CA . ASN A 1 73 ? 0.845 3.134 33.647 1.00 30.60 73 ASN A CA 1
ATOM 568 C C . ASN A 1 73 ? 1.220 1.738 33.182 1.00 28.69 73 ASN A C 1
ATOM 569 O O . ASN A 1 73 ? 2.379 1.333 33.289 1.00 28.52 73 ASN A O 1
ATOM 574 N N . GLU A 1 74 ? 0.242 0.996 32.675 1.00 26.62 74 GLU A N 1
ATOM 575 C CA . GLU A 1 74 ? 0.525 -0.337 32.167 1.00 26.29 74 GLU A CA 1
ATOM 576 C C . GLU A 1 74 ? 1.427 -0.132 30.956 1.00 24.19 74 GLU A C 1
ATOM 577 O O . GLU A 1 74 ? 1.326 0.886 30.270 1.00 22.34 74 GLU A O 1
ATOM 583 N N . GLU A 1 75 ? 2.303 -1.093 30.695 1.00 23.20 75 GLU A N 1
ATOM 584 C CA . GLU A 1 75 ? 3.232 -0.972 29.583 1.00 22.02 75 GLU A CA 1
ATOM 585 C C . GLU A 1 75 ? 2.604 -0.832 28.200 1.00 22.70 75 GLU A C 1
ATOM 586 O O . GLU A 1 75 ? 3.174 -0.160 27.335 1.00 22.91 75 GLU A O 1
ATOM 592 N N . TRP A 1 76 ? 1.442 -1.441 27.975 1.00 19.39 76 TRP A N 1
ATOM 593 C CA . TRP A 1 76 ? 0.810 -1.324 26.664 1.00 20.82 76 TRP A CA 1
ATOM 594 C C . TRP A 1 76 ? 0.457 0.135 26.401 1.00 20.71 76 TRP A C 1
ATOM 595 O O . TRP A 1 76 ? 0.585 0.633 25.278 1.00 20.07 76 TRP A O 1
ATOM 606 N N . PHE A 1 77 ? 0.016 0.814 27.454 1.00 21.18 77 PHE A N 1
ATOM 607 C CA . PHE A 1 77 ? -0.376 2.214 27.373 1.00 20.62 77 PHE A CA 1
ATOM 608 C C . PHE A 1 77 ? 0.838 3.111 27.134 1.00 21.02 77 PHE A C 1
ATOM 609 O O . PHE A 1 77 ? 0.755 4.091 26.392 1.00 21.92 77 PHE A O 1
ATOM 617 N N . GLU A 1 78 ? 1.954 2.780 27.777 1.00 21.46 78 GLU A N 1
ATOM 618 C CA . GLU A 1 78 ? 3.185 3.552 27.629 1.00 22.26 78 GLU A CA 1
ATOM 619 C C . GLU A 1 78 ? 3.672 3.451 26.186 1.00 22.65 78 GLU A C 1
ATOM 620 O O . GLU A 1 78 ? 4.071 4.441 25.569 1.00 22.68 78 GLU A O 1
ATOM 626 N N . TYR A 1 79 ? 3.639 2.233 25.661 1.00 20.72 79 TYR A N 1
ATOM 627 C CA . TYR A 1 79 ? 4.087 1.960 24.304 1.00 19.64 79 TYR A CA 1
ATOM 628 C C . TYR A 1 79 ? 3.191 2.586 23.234 1.00 19.10 79 TYR A C 1
ATOM 629 O O . TYR A 1 79 ? 3.683 3.199 22.284 1.00 17.67 79 TYR A O 1
ATOM 638 N N . TYR A 1 80 ? 1.879 2.461 23.393 1.00 17.39 80 TYR A N 1
ATOM 639 C CA . TYR A 1 80 ? 0.966 3.001 22.394 1.00 18.99 80 TYR A CA 1
ATOM 640 C C . TYR A 1 80 ? 0.685 4.502 22.479 1.00 20.33 80 TYR A C 1
ATOM 641 O O . TYR A 1 80 ? 0.600 5.180 21.451 1.00 18.07 80 TYR A O 1
ATOM 650 N N . TYR A 1 81 ? 0.543 5.023 23.694 1.00 20.93 81 TYR A N 1
ATOM 651 C CA . TYR A 1 81 ? 0.208 6.437 23.873 1.00 21.32 81 TYR A CA 1
ATOM 652 C C . TYR A 1 81 ? 1.305 7.398 24.310 1.00 21.59 81 TYR A C 1
ATOM 653 O O . TYR A 1 81 ? 1.244 8.587 23.997 1.00 23.99 81 TYR A O 1
ATOM 662 N N . LEU A 1 82 ? 2.302 6.904 25.030 1.00 20.49 82 LEU A N 1
ATOM 663 C CA . LEU A 1 82 ? 3.352 7.789 25.518 1.00 20.55 82 LEU A CA 1
ATOM 664 C C . LEU A 1 82 ? 4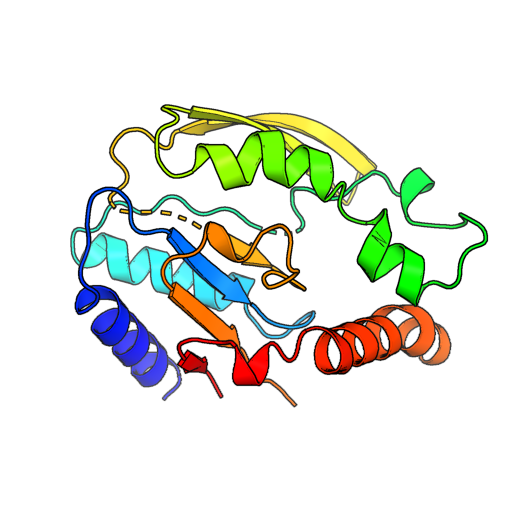.683 7.743 24.784 1.00 19.86 82 LEU A C 1
ATOM 665 O O . LEU A 1 82 ? 5.431 8.719 24.811 1.00 20.83 82 LEU A O 1
ATOM 670 N N . GLN A 1 83 ? 4.986 6.624 24.134 1.00 17.87 83 GLN A N 1
ATOM 671 C CA . GLN A 1 83 ? 6.262 6.486 23.437 1.00 20.07 83 GLN A CA 1
ATOM 672 C C . GLN A 1 83 ? 6.488 7.541 22.350 1.00 18.31 83 GLN A C 1
ATOM 673 O O . GLN A 1 83 ? 7.632 7.927 22.076 1.00 17.01 83 GLN A O 1
ATOM 679 N N . TRP A 1 84 ? 5.402 7.983 21.721 1.00 17.99 84 TRP A N 1
ATOM 680 C CA . TRP A 1 84 ? 5.466 9.016 20.687 1.00 17.95 84 TRP A CA 1
ATOM 681 C C . TRP A 1 84 ? 4.625 10.204 21.133 1.00 18.43 84 TRP A C 1
ATOM 682 O O . TRP A 1 84 ? 3.534 10.023 21.674 1.00 19.76 84 TRP A O 1
ATOM 693 N N . ASP A 1 85 ? 5.137 11.413 20.920 1.00 17.16 85 ASP A N 1
ATOM 694 C CA . ASP A 1 85 ? 4.386 12.619 21.254 1.00 16.66 85 ASP A CA 1
ATOM 695 C C . ASP A 1 85 ? 3.552 12.811 19.993 1.00 16.35 85 ASP A C 1
ATOM 696 O O . ASP A 1 85 ? 3.929 13.559 19.082 1.00 14.93 85 ASP A O 1
ATOM 701 N N . VAL A 1 86 ? 2.431 12.100 19.938 1.00 15.17 86 VAL A N 1
ATOM 702 C CA . VAL A 1 86 ? 1.546 12.118 18.783 1.00 17.32 86 VAL A CA 1
ATOM 703 C C . VAL A 1 86 ? 1.160 13.504 18.280 1.00 16.91 86 VAL A C 1
ATOM 704 O O . VAL A 1 86 ? 1.233 13.772 17.083 1.00 16.11 86 VAL A O 1
ATOM 708 N N . GLU A 1 87 ? 0.761 14.381 19.191 1.00 16.67 87 GLU A N 1
ATOM 709 C CA . GLU A 1 87 ? 0.353 15.733 18.818 1.00 18.19 87 GLU A CA 1
ATOM 710 C C . GLU A 1 87 ? 1.499 16.580 18.261 1.00 16.45 87 GLU A C 1
ATOM 711 O O . GLU A 1 87 ? 1.323 17.299 17.278 1.00 16.36 87 GLU A O 1
ATOM 717 N N . TRP A 1 88 ? 2.671 16.504 18.885 1.00 16.37 88 TRP A N 1
ATOM 718 C CA . TRP A 1 88 ? 3.814 17.276 18.406 1.00 15.29 88 TRP A CA 1
ATOM 719 C C . TRP A 1 88 ? 4.192 16.793 17.003 1.00 15.64 88 TRP A C 1
ATOM 720 O O . TRP A 1 88 ? 4.445 17.603 16.103 1.00 15.07 88 TRP A O 1
ATOM 731 N N . LEU A 1 89 ? 4.219 15.474 16.813 1.00 13.94 89 LEU A N 1
ATOM 732 C CA . LEU A 1 89 ? 4.570 14.909 15.509 1.00 14.01 89 LEU A CA 1
ATOM 733 C C . LEU A 1 89 ? 3.542 15.275 14.451 1.00 14.61 89 LEU A C 1
ATOM 734 O O . LEU A 1 89 ? 3.888 15.492 13.286 1.00 13.79 89 LEU A O 1
ATOM 739 N N . THR A 1 90 ? 2.275 15.351 14.847 1.00 14.07 90 THR A N 1
ATOM 740 C CA . THR A 1 90 ? 1.237 15.726 13.895 1.00 15.49 90 THR A CA 1
ATOM 741 C C . THR A 1 90 ? 1.525 17.150 13.415 1.00 16.54 90 THR A C 1
ATOM 742 O O . THR A 1 90 ? 1.476 17.442 12.222 1.00 15.99 90 THR A O 1
ATOM 746 N N . HIS A 1 91 ? 1.828 18.031 14.363 1.00 18.07 91 HIS A N 1
ATOM 747 C CA . HIS A 1 91 ? 2.113 19.435 14.060 1.00 19.95 91 HIS A CA 1
ATOM 748 C C . HIS A 1 91 ? 3.432 19.673 13.331 1.00 18.45 91 HIS A C 1
ATOM 749 O O . HIS A 1 91 ? 3.482 20.409 12.345 1.00 20.15 91 HIS A O 1
ATOM 756 N N . GLN A 1 92 ? 4.496 19.049 13.820 1.00 17.17 92 GLN A N 1
ATOM 757 C CA . GLN A 1 92 ? 5.823 19.269 13.257 1.00 18.17 92 GLN A CA 1
ATOM 758 C C . GLN A 1 92 ? 6.301 18.348 12.147 1.00 17.39 92 GLN A C 1
ATOM 759 O O . GLN A 1 92 ? 7.304 18.642 11.491 1.00 16.67 92 GLN A O 1
ATOM 765 N N . LEU A 1 93 ? 5.609 17.235 11.934 1.00 16.43 93 LEU A N 1
ATOM 766 C CA . LEU A 1 93 ? 6.013 16.317 10.880 1.00 15.43 93 LEU A CA 1
ATOM 767 C C . LEU A 1 93 ? 4.919 16.049 9.847 1.00 14.98 93 LEU A C 1
ATOM 768 O O . LEU A 1 93 ? 5.005 16.496 8.703 1.00 15.96 93 LEU A O 1
ATOM 773 N N . PHE A 1 94 ? 3.883 15.330 10.256 1.00 14.23 94 PHE A N 1
ATOM 774 C CA . PHE A 1 94 ? 2.816 14.961 9.336 1.00 15.47 94 PHE A CA 1
ATOM 775 C C . PHE A 1 94 ? 2.126 16.094 8.585 1.00 15.22 94 PHE A C 1
ATOM 776 O O . PHE A 1 94 ? 1.969 16.007 7.367 1.00 16.84 94 PHE A O 1
ATOM 784 N N . ARG A 1 95 ? 1.734 17.155 9.285 1.00 16.14 95 ARG A N 1
ATOM 785 C CA . ARG A 1 95 ? 1.066 18.284 8.624 1.00 17.49 95 ARG A CA 1
ATOM 786 C C . ARG A 1 95 ? 1.998 19.014 7.659 1.00 16.48 95 ARG A C 1
ATOM 787 O O . ARG A 1 95 ? 1.543 19.718 6.757 1.00 15.55 95 ARG A O 1
ATOM 795 N N . GLN A 1 96 ? 3.300 18.843 7.857 1.00 16.38 96 GLN A N 1
ATOM 796 C CA . GLN A 1 96 ? 4.309 19.516 7.037 1.00 18.06 96 GLN A CA 1
ATOM 797 C C . GLN A 1 96 ? 4.809 18.743 5.814 1.00 18.18 96 GLN A C 1
ATOM 798 O O . GLN A 1 96 ? 5.507 19.304 4.968 1.00 18.06 96 GLN A O 1
ATOM 804 N N . LEU A 1 97 ? 4.464 17.465 5.716 1.00 17.90 97 LEU A N 1
ATOM 805 C CA . LEU A 1 97 ? 4.947 16.643 4.606 1.00 18.47 97 LEU A CA 1
ATOM 806 C C . LEU A 1 97 ? 4.646 17.145 3.197 1.00 20.52 97 LEU A C 1
ATOM 807 O O . LEU A 1 97 ? 5.480 17.023 2.298 1.00 18.16 97 LEU A O 1
ATOM 812 N N . LYS A 1 98 ? 3.467 17.718 2.996 1.00 20.49 98 LYS A N 1
ATOM 813 C CA . LYS A 1 98 ? 3.095 18.182 1.669 1.00 23.47 98 LYS A CA 1
ATOM 814 C C . LYS A 1 98 ? 3.761 19.446 1.142 1.00 24.62 98 LYS A C 1
ATOM 815 O O . LYS A 1 98 ? 4.024 19.541 -0.059 1.00 26.90 98 LYS A O 1
ATOM 821 N N . ALA A 1 99 ? 4.053 20.410 2.007 1.00 23.30 99 ALA A N 1
ATOM 822 C CA . ALA A 1 99 ? 4.629 21.652 1.504 1.00 24.87 99 ALA A CA 1
ATOM 823 C C . ALA A 1 99 ? 5.929 22.176 2.099 1.00 23.30 99 ALA A C 1
ATOM 824 O O . ALA A 1 99 ? 6.563 23.037 1.494 1.00 24.42 99 ALA A O 1
ATOM 826 N N . SER A 1 100 ? 6.338 21.686 3.265 1.00 20.04 100 SER A N 1
ATOM 827 C CA . SER A 1 100 ? 7.569 22.187 3.872 1.00 19.96 100 SER A CA 1
ATOM 828 C C . SER A 1 100 ? 8.822 21.869 3.066 1.00 17.09 100 SER A C 1
ATOM 829 O O . SER A 1 100 ? 8.935 20.806 2.457 1.00 18.14 100 SER A O 1
ATOM 832 N N . HIS A 1 101 ? 9.771 22.801 3.072 1.00 16.31 101 HIS A N 1
ATOM 833 C CA . HIS A 1 101 ? 11.018 22.617 2.339 1.00 14.90 101 HIS A CA 1
ATOM 834 C C . HIS A 1 101 ? 11.954 21.679 3.101 1.00 14.55 101 HIS A C 1
ATOM 835 O O . HIS A 1 101 ? 12.626 20.826 2.519 1.00 14.53 101 HIS A O 1
ATOM 842 N N . GLN A 1 102 ? 11.985 21.835 4.416 1.00 15.86 102 GLN A N 1
ATOM 843 C CA . GLN A 1 102 ? 12.856 21.019 5.246 1.00 18.91 102 GLN A CA 1
ATOM 844 C C . GLN A 1 102 ? 12.267 20.920 6.640 1.00 19.81 102 GLN A C 1
ATOM 845 O O . GLN A 1 102 ? 11.411 21.721 7.016 1.00 19.26 102 GLN A O 1
ATOM 851 N N . LEU A 1 103 ? 12.733 19.938 7.400 1.00 19.18 103 LEU A N 1
ATOM 852 C CA . LEU A 1 103 ? 12.266 19.738 8.764 1.00 22.39 103 LEU A CA 1
ATOM 853 C C . LEU A 1 103 ? 13.449 19.471 9.677 1.00 21.79 103 LEU A C 1
ATOM 854 O O . LEU A 1 103 ? 14.357 18.716 9.325 1.00 21.65 103 LEU A O 1
ATOM 859 N N . THR A 1 104 ? 13.435 20.101 10.846 1.00 22.97 104 THR A N 1
ATOM 860 C CA . THR A 1 104 ? 14.477 19.894 11.839 1.00 23.70 104 THR A CA 1
ATOM 861 C C . THR A 1 104 ? 13.754 19.210 12.994 1.00 23.82 104 THR A C 1
ATOM 862 O O . THR A 1 104 ? 12.852 19.780 13.608 1.00 22.77 104 THR A O 1
ATOM 866 N N . LEU A 1 105 ? 14.141 17.973 13.264 1.00 22.96 105 LEU A N 1
ATOM 867 C CA . LEU A 1 105 ? 13.492 17.183 14.297 1.00 23.09 105 LEU A CA 1
ATOM 868 C C . LEU A 1 105 ? 14.482 16.573 15.274 1.00 23.68 105 LEU A C 1
ATOM 869 O O . LEU A 1 105 ? 15.663 16.397 14.957 1.00 21.00 105 LEU A O 1
ATOM 874 N N . PRO A 1 106 ? 14.008 16.247 16.485 1.00 22.85 106 PRO A N 1
ATOM 875 C CA . PRO A 1 106 ? 14.885 15.637 17.483 1.00 23.88 106 PRO A CA 1
ATOM 876 C C . PRO A 1 106 ? 14.968 14.152 17.143 1.00 23.18 106 PRO A C 1
ATOM 877 O O . PRO A 1 106 ? 13.945 13.471 17.050 1.00 25.71 106 PRO A O 1
ATOM 881 N N . PHE A 1 107 ? 16.177 13.661 16.910 1.00 20.12 107 PHE A N 1
ATOM 882 C CA . PHE A 1 107 ? 16.369 12.256 16.588 1.00 20.09 107 PHE A CA 1
ATOM 883 C C . PHE A 1 107 ? 16.845 11.523 17.835 1.00 22.90 107 PHE A C 1
ATOM 884 O O . PHE A 1 107 ? 17.833 11.914 18.454 1.00 22.09 107 PHE A O 1
ATOM 892 N N . TYR A 1 108 ? 16.132 10.464 18.201 1.00 21.82 108 TYR A N 1
ATOM 893 C CA . TYR A 1 108 ? 16.458 9.696 19.395 1.00 24.45 108 TYR A CA 1
ATOM 894 C C . TYR A 1 108 ? 17.595 8.691 19.240 1.00 26.55 108 TYR A C 1
ATOM 895 O O . TYR A 1 108 ? 17.619 7.894 18.300 1.00 25.01 108 TYR A O 1
ATOM 904 N N . ASP A 1 109 ? 18.532 8.737 20.183 1.00 29.53 109 ASP A N 1
ATOM 905 C CA . ASP A 1 109 ? 19.660 7.815 20.203 1.00 33.90 109 ASP A CA 1
ATOM 906 C C . ASP A 1 109 ? 19.326 6.809 21.298 1.00 35.46 109 ASP A C 1
ATOM 907 O O . ASP A 1 109 ? 19.388 7.129 22.485 1.00 33.31 109 ASP A O 1
ATOM 912 N N . HIS A 1 110 ? 18.955 5.602 20.884 1.00 38.99 110 HIS A N 1
ATOM 913 C CA . HIS A 1 110 ? 18.573 4.529 21.798 1.00 43.21 110 HIS A CA 1
ATOM 914 C C . HIS A 1 110 ? 19.655 4.143 22.809 1.00 45.03 110 HIS A C 1
ATOM 915 O O . HIS A 1 110 ? 19.351 3.823 23.960 1.00 45.60 110 HIS A O 1
ATOM 922 N N . GLU A 1 111 ? 20.913 4.176 22.382 1.00 46.44 111 GLU A N 1
ATOM 923 C CA . GLU A 1 111 ? 22.026 3.817 23.257 1.00 48.71 111 GLU A CA 1
ATOM 924 C C . GLU A 1 111 ? 22.262 4.821 24.382 1.00 47.60 111 GLU A C 1
ATOM 925 O O . GLU A 1 111 ? 22.396 4.438 25.543 1.00 49.80 111 GLU A O 1
ATOM 931 N N . THR A 1 112 ? 22.309 6.103 24.038 1.00 45.21 112 THR A N 1
ATOM 932 C CA . THR A 1 112 ? 22.554 7.152 25.024 1.00 42.56 112 THR A CA 1
ATOM 933 C C . THR A 1 112 ? 21.288 7.752 25.626 1.00 40.49 112 THR A C 1
ATOM 934 O O . THR A 1 112 ? 21.364 8.607 26.506 1.00 40.09 112 THR A O 1
ATOM 938 N N . ASP A 1 113 ? 20.128 7.306 25.154 1.00 38.54 113 ASP A N 1
ATOM 939 C CA . ASP A 1 113 ? 18.851 7.819 25.641 1.00 35.00 113 ASP A CA 1
ATOM 940 C C . ASP A 1 113 ? 18.836 9.348 25.615 1.00 32.64 113 ASP A C 1
ATOM 941 O O . ASP A 1 113 ? 18.432 9.999 26.575 1.00 30.26 113 ASP A O 1
ATOM 946 N N . THR A 1 114 ? 19.285 9.913 24.497 1.00 30.58 114 THR A N 1
ATOM 947 C CA . THR A 1 114 ? 19.315 11.359 24.319 1.00 29.14 114 THR A CA 1
ATOM 948 C C . THR A 1 114 ? 18.830 11.703 22.915 1.00 26.74 114 THR A C 1
ATOM 949 O O . THR A 1 114 ? 18.785 10.839 22.041 1.00 26.32 114 THR A O 1
ATOM 953 N N . HIS A 1 115 ? 18.463 12.963 22.707 1.00 24.38 115 HIS A N 1
ATOM 954 C CA . HIS A 1 115 ? 18.018 13.416 21.394 1.00 25.32 115 HIS A CA 1
ATOM 955 C C . HIS A 1 115 ? 18.977 14.464 20.847 1.00 25.86 115 HIS A C 1
ATOM 956 O O . HIS A 1 115 ? 19.637 15.172 21.604 1.00 26.12 115 HIS A O 1
ATOM 963 N N . SER A 1 116 ? 19.048 14.552 19.526 1.00 25.52 116 SER A N 1
ATOM 964 C CA . SER A 1 116 ? 19.881 15.545 18.868 1.00 27.25 116 SER A CA 1
ATOM 965 C C . SER A 1 116 ? 19.049 16.077 17.708 1.00 25.95 116 SER A C 1
ATOM 966 O O . SER A 1 116 ? 18.337 15.315 17.049 1.00 24.69 116 SER A O 1
ATOM 969 N N . LYS A 1 117 ? 19.120 17.381 17.470 1.00 25.54 117 LYS A N 1
ATOM 970 C CA . LYS A 1 117 ? 18.367 17.989 16.381 1.00 24.96 117 LYS A CA 1
ATOM 971 C C . LYS A 1 117 ? 19.093 17.793 15.056 1.00 22.99 117 LYS A C 1
ATOM 972 O O . LYS A 1 117 ? 20.246 18.197 14.905 1.00 20.23 117 LYS A O 1
ATOM 978 N N . ARG A 1 118 ? 18.414 17.166 14.102 1.00 20.30 118 ARG A N 1
ATOM 979 C CA . ARG A 1 118 ? 18.993 16.924 12.784 1.00 19.33 118 ARG A CA 1
ATOM 980 C C . ARG A 1 118 ? 17.989 17.424 11.755 1.00 19.89 118 ARG A C 1
ATOM 981 O O . ARG A 1 118 ? 16.796 17.518 12.037 1.00 19.58 118 ARG A O 1
ATOM 989 N N . THR A 1 119 ? 18.467 17.739 10.559 1.00 18.70 119 THR A N 1
ATOM 990 C CA . THR A 1 119 ? 17.587 18.258 9.525 1.00 18.58 119 THR A CA 1
ATOM 991 C C . THR A 1 119 ? 17.389 17.307 8.353 1.00 17.68 119 THR A C 1
ATOM 992 O O . THR A 1 119 ? 18.323 16.639 7.913 1.00 17.17 119 THR A O 1
ATOM 996 N N . VAL A 1 120 ? 16.155 17.240 7.865 1.00 16.83 120 VAL A N 1
ATOM 997 C CA . VAL A 1 120 ? 15.831 16.410 6.717 1.00 16.87 120 VAL A CA 1
ATOM 998 C C . VAL A 1 120 ? 15.221 17.328 5.663 1.00 16.78 120 VAL A C 1
ATOM 999 O O . VAL A 1 120 ? 14.280 18.068 5.942 1.00 17.05 120 VAL A O 1
ATOM 1003 N N . TYR A 1 121 ? 15.769 17.295 4.456 1.00 16.20 121 TYR A N 1
ATOM 1004 C CA . TYR A 1 121 ? 15.257 18.136 3.379 1.00 16.22 121 TYR A CA 1
ATOM 1005 C C . TYR A 1 121 ? 14.229 17.395 2.537 1.00 17.16 121 TYR A C 1
ATOM 1006 O O . TYR A 1 121 ? 14.492 16.294 2.047 1.00 17.63 121 TYR A O 1
ATOM 1015 N N . LEU A 1 122 ? 13.056 18.004 2.386 1.00 16.11 122 LEU A N 1
ATOM 1016 C CA . LEU A 1 122 ? 11.975 17.433 1.594 1.00 17.76 122 LEU A CA 1
ATOM 1017 C C . LEU A 1 122 ? 12.053 17.996 0.183 1.00 17.34 122 LEU A C 1
ATOM 1018 O O . LEU A 1 122 ? 11.813 17.291 -0.798 1.00 18.11 122 LEU A O 1
ATOM 1023 N N . SER A 1 123 ? 12.389 19.282 0.112 1.00 17.58 123 SER A N 1
ATOM 1024 C CA . SER A 1 123 ? 12.541 20.026 -1.135 1.00 18.41 123 SER A CA 1
ATOM 1025 C C . SER A 1 123 ? 11.810 19.467 -2.350 1.00 16.04 123 SER A C 1
ATOM 1026 O O . SER A 1 123 ? 10.583 19.517 -2.407 1.00 18.43 123 SER A O 1
ATOM 1029 N N . ASP A 1 124 ? 12.545 18.932 -3.324 1.00 14.03 124 ASP A N 1
ATOM 1030 C CA . ASP A 1 124 ? 11.890 18.419 -4.522 1.00 14.57 124 ASP A CA 1
ATOM 1031 C C . ASP A 1 124 ? 11.651 16.910 -4.546 1.00 14.58 124 ASP A C 1
ATOM 1032 O O . ASP A 1 124 ? 11.662 16.285 -5.610 1.00 14.12 124 ASP A O 1
ATOM 1037 N N . SER A 1 125 ? 11.416 16.323 -3.376 1.00 14.09 125 SER A N 1
ATOM 1038 C CA . SER A 1 125 ? 11.150 14.884 -3.305 1.00 15.09 125 SER A CA 1
ATOM 1039 C C . SER A 1 125 ? 9.885 14.572 -4.104 1.00 14.69 125 SER A C 1
ATOM 1040 O O . SER A 1 125 ? 8.939 15.360 -4.111 1.00 15.92 125 SER A O 1
ATOM 1043 N N . ASP A 1 126 ? 9.867 13.427 -4.779 1.00 14.55 126 ASP A N 1
ATOM 1044 C CA . ASP A 1 126 ? 8.679 13.015 -5.521 1.00 14.50 126 ASP A CA 1
ATOM 1045 C C . ASP A 1 126 ? 7.770 12.269 -4.547 1.00 14.75 126 ASP A C 1
ATOM 1046 O O . ASP A 1 126 ? 6.537 12.349 -4.629 1.00 15.01 126 ASP A O 1
ATOM 1059 N N . ILE A 1 128 ? 7.509 10.753 -0.227 1.00 12.96 128 ILE A N 1
ATOM 1060 C CA . ILE A 1 128 ? 7.997 10.755 1.141 1.00 14.67 128 ILE A CA 1
ATOM 1061 C C . ILE A 1 128 ? 7.551 9.411 1.692 1.00 16.28 128 ILE A C 1
ATOM 1062 O O . ILE A 1 128 ? 6.367 9.072 1.623 1.00 17.02 128 ILE A O 1
ATOM 1075 N N . ILE A 1 130 ? 7.324 6.879 4.993 1.00 17.08 130 ILE A N 1
ATOM 1076 C CA . ILE A 1 130 ? 7.370 6.795 6.445 1.00 16.88 130 ILE A CA 1
ATOM 1077 C C . ILE A 1 130 ? 7.062 5.368 6.887 1.00 16.12 130 ILE A C 1
ATOM 1078 O O . ILE A 1 130 ? 6.051 4.794 6.480 1.00 17.06 130 ILE A O 1
ATOM 1083 N N . GLU A 1 131 ? 7.941 4.790 7.705 1.00 16.62 131 GLU A N 1
ATOM 1084 C CA . GLU A 1 131 ? 7.726 3.437 8.202 1.00 15.32 131 GLU A CA 1
ATOM 1085 C C . GLU A 1 131 ? 7.756 3.441 9.722 1.00 17.18 131 GLU A C 1
ATOM 1086 O O . GLU A 1 131 ? 8.542 4.166 10.331 1.00 15.59 131 GLU A O 1
ATOM 1092 N N . GLY A 1 132 ? 6.886 2.641 10.330 1.00 17.61 132 GLY A N 1
ATOM 1093 C CA . GLY A 1 132 ? 6.847 2.570 11.780 1.00 16.81 132 GLY A CA 1
ATOM 1094 C C . GLY A 1 132 ? 5.637 1.818 12.280 1.00 16.91 132 GLY A C 1
ATOM 1095 O O . GLY A 1 132 ? 4.797 1.385 11.494 1.00 14.70 132 GLY A O 1
ATOM 1096 N N . VAL A 1 133 ? 5.544 1.649 13.593 1.00 16.74 133 VAL A N 1
ATOM 1097 C CA . VAL A 1 133 ? 4.404 0.957 14.172 1.00 18.68 133 VAL A CA 1
ATOM 1098 C C . VAL A 1 133 ? 3.301 1.967 14.478 1.00 18.23 133 VAL A C 1
ATOM 1099 O O . VAL A 1 133 ? 3.577 3.148 14.715 1.00 18.55 133 VAL A O 1
ATOM 1103 N N . PHE A 1 134 ? 2.057 1.496 14.447 1.00 15.18 134 PHE A N 1
ATOM 1104 C CA . PHE A 1 134 ? 0.885 2.313 14.736 1.00 15.89 134 PHE A CA 1
ATOM 1105 C C . PHE A 1 134 ? 0.801 3.563 13.856 1.00 16.65 134 PHE A C 1
ATOM 1106 O O . PHE A 1 134 ? 0.436 4.629 14.342 1.00 15.98 134 PHE A O 1
ATOM 1114 N N . LEU A 1 135 ? 1.129 3.437 12.573 1.00 15.49 135 LEU A N 1
ATOM 1115 C CA . LEU A 1 135 ? 1.091 4.586 11.669 1.00 17.16 135 LEU A CA 1
ATOM 1116 C C . LEU A 1 135 ? -0.310 5.087 11.354 1.00 16.91 135 LEU A C 1
ATOM 1117 O O . LEU A 1 135 ? -0.497 6.261 11.037 1.00 16.24 135 LEU A O 1
ATOM 1122 N N . GLN A 1 136 ? -1.292 4.193 11.421 1.00 16.44 136 GLN A N 1
ATOM 1123 C CA . GLN A 1 136 ? -2.654 4.565 11.086 1.00 17.25 136 GLN A CA 1
ATOM 1124 C C . GLN A 1 136 ? -3.525 5.060 12.227 1.00 18.38 136 GLN A C 1
ATOM 1125 O O . GLN A 1 136 ? -4.749 4.938 12.182 1.00 17.70 136 GLN A O 1
ATOM 1131 N N . ARG A 1 137 ? -2.904 5.628 13.256 1.00 19.79 137 ARG A N 1
ATOM 1132 C CA . ARG A 1 137 ? -3.703 6.176 14.336 1.00 20.72 137 ARG A CA 1
ATOM 1133 C C . ARG A 1 137 ? -4.432 7.375 13.709 1.00 19.84 137 ARG A C 1
ATOM 1134 O O . ARG A 1 137 ? -3.916 8.015 12.787 1.00 18.09 137 ARG A O 1
ATOM 1142 N N . LYS A 1 138 ? -5.637 7.652 14.193 1.00 19.16 138 LYS A N 1
ATOM 1143 C CA . LYS A 1 138 ? -6.482 8.715 13.649 1.00 20.19 138 LYS A CA 1
ATOM 1144 C C . LYS A 1 138 ? -5.837 10.066 13.363 1.00 18.86 138 LYS A C 1
ATOM 1145 O O . LYS A 1 138 ? -6.190 10.730 12.389 1.00 16.52 138 LYS A O 1
ATOM 1151 N N . GLU A 1 139 ? -4.900 10.474 14.209 1.00 19.32 139 GLU A N 1
ATOM 1152 C CA . GLU A 1 139 ? -4.235 11.758 14.048 1.00 20.65 139 GLU A CA 1
ATOM 1153 C C . GLU A 1 139 ? -3.342 11.869 12.811 1.00 19.88 139 GLU A C 1
ATOM 1154 O O . GLU A 1 139 ? -3.241 12.945 12.206 1.00 20.20 139 GLU A O 1
ATOM 1160 N N . TRP A 1 140 ? -2.699 10.763 12.438 1.00 16.37 140 TRP A N 1
ATOM 1161 C CA . TRP A 1 140 ? -1.774 10.754 11.306 1.00 16.25 140 TRP A CA 1
ATOM 1162 C C . TRP A 1 140 ? -2.351 10.304 9.962 1.00 14.77 140 TRP A C 1
ATOM 1163 O O . TRP A 1 140 ? -1.901 10.752 8.905 1.00 13.00 140 TRP A O 1
ATOM 1174 N N . ARG A 1 141 ? -3.344 9.421 10.005 1.00 14.73 141 ARG A N 1
ATOM 1175 C CA . ARG A 1 141 ? -3.996 8.898 8.795 1.00 17.44 141 ARG A CA 1
ATOM 1176 C C . ARG A 1 141 ? -4.270 9.858 7.632 1.00 16.35 141 ARG A C 1
ATOM 1177 O O . ARG A 1 141 ? -3.965 9.550 6.476 1.00 16.79 141 ARG A O 1
ATOM 1185 N N . PRO A 1 142 ? -4.867 11.026 7.917 1.00 15.82 142 PRO A N 1
ATOM 1186 C CA . PRO A 1 142 ? -5.179 11.986 6.854 1.00 15.19 142 PRO A CA 1
ATOM 1187 C C . PRO A 1 142 ? -4.009 12.433 5.997 1.00 15.26 142 PRO A C 1
ATOM 1188 O O . PRO A 1 142 ? -4.204 12.909 4.887 1.00 13.59 142 PRO A O 1
ATOM 1192 N N . PHE A 1 143 ? -2.793 12.271 6.504 1.00 15.81 143 PHE A N 1
ATOM 1193 C CA . PHE A 1 143 ? -1.626 12.738 5.769 1.00 15.64 143 PHE A CA 1
ATOM 1194 C C . PHE A 1 143 ? -0.907 11.718 4.901 1.00 16.60 143 PHE A C 1
ATOM 1195 O O . PHE A 1 143 ? 0.134 12.028 4.317 1.00 16.68 143 PHE A O 1
ATOM 1203 N N . PHE A 1 144 ? -1.463 10.511 4.808 1.00 15.64 144 PHE A N 1
ATOM 1204 C CA . PHE A 1 144 ? -0.889 9.451 3.974 1.00 16.14 144 PHE A CA 1
ATOM 1205 C C . PHE A 1 144 ? -1.733 9.282 2.716 1.00 17.07 144 PHE A C 1
ATOM 1206 O O . PHE A 1 144 ? -2.962 9.241 2.791 1.00 16.46 144 PHE A O 1
ATOM 1214 N N . ASP A 1 145 ? -1.078 9.180 1.564 1.00 16.56 145 ASP A N 1
ATOM 1215 C CA . ASP A 1 145 ? -1.788 8.976 0.305 1.00 17.34 145 ASP A CA 1
ATOM 1216 C C . ASP A 1 145 ? -1.923 7.488 0.044 1.00 17.71 145 ASP A C 1
ATOM 1217 O O . ASP A 1 145 ? -2.838 7.044 -0.642 1.00 16.77 145 ASP A O 1
ATOM 1222 N N . PHE A 1 146 ? -1.004 6.717 0.608 1.00 15.59 146 PHE A N 1
ATOM 1223 C CA . PHE A 1 146 ? -0.987 5.281 0.379 1.00 14.45 146 PHE A CA 1
ATOM 1224 C C . PHE A 1 146 ? -0.332 4.604 1.570 1.00 14.67 146 PHE A C 1
ATOM 1225 O O . PHE A 1 146 ? 0.740 5.020 2.009 1.00 13.34 146 PHE A O 1
A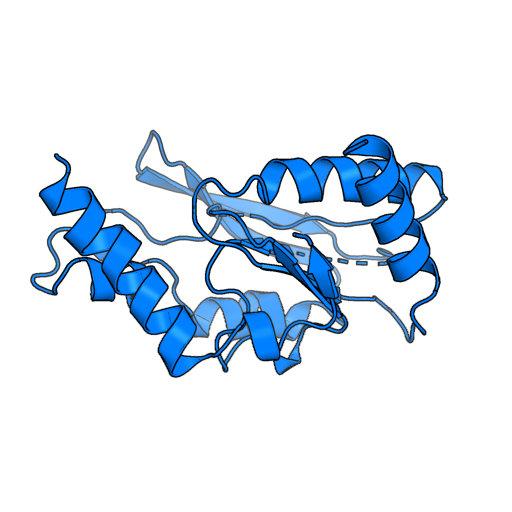TOM 1233 N N . VAL A 1 147 ? -0.977 3.569 2.096 1.00 12.51 147 VAL A N 1
ATOM 1234 C CA . VAL A 1 147 ? -0.422 2.850 3.234 1.00 12.78 147 VAL A CA 1
ATOM 1235 C C . VAL A 1 147 ? -0.390 1.358 2.959 1.00 14.10 147 VAL A C 1
ATOM 1236 O O . VAL A 1 147 ? -1.382 0.775 2.506 1.00 13.87 147 VAL A O 1
ATOM 1240 N N . VAL A 1 148 ? 0.765 0.756 3.216 1.00 13.47 148 VAL A N 1
ATOM 1241 C CA . VAL A 1 148 ? 0.943 -0.682 3.058 1.00 14.48 148 VAL A CA 1
ATOM 1242 C C . VAL A 1 148 ? 1.031 -1.227 4.474 1.00 15.25 148 VAL A C 1
ATOM 1243 O O . VAL A 1 148 ? 1.783 -0.698 5.288 1.00 15.11 148 VAL A O 1
ATOM 1247 N N . TYR A 1 149 ? 0.254 -2.258 4.787 1.00 15.06 149 TYR A N 1
ATOM 1248 C CA . TYR A 1 149 ? 0.345 -2.844 6.117 1.00 17.10 149 TYR A CA 1
ATOM 1249 C C . TYR A 1 149 ? 1.114 -4.144 5.939 1.00 17.82 149 TYR A C 1
ATOM 1250 O O . TYR A 1 149 ? 0.732 -4.990 5.132 1.00 17.83 149 TYR A O 1
ATOM 1259 N N . LEU A 1 150 ? 2.204 -4.285 6.682 1.00 18.12 150 LEU A N 1
ATOM 1260 C CA . LEU A 1 150 ? 3.047 -5.473 6.611 1.00 21.98 150 LEU A CA 1
ATOM 1261 C C . LEU A 1 150 ? 2.517 -6.495 7.604 1.00 23.43 150 LEU A C 1
ATOM 1262 O O . LEU A 1 150 ? 2.761 -6.381 8.801 1.00 24.15 150 LEU A O 1
ATOM 1267 N N . ASP A 1 151 ? 1.792 -7.492 7.110 1.00 26.18 151 ASP A N 1
ATOM 1268 C CA . ASP A 1 151 ? 1.216 -8.509 7.980 1.00 29.76 151 ASP A CA 1
ATOM 1269 C C . ASP A 1 151 ? 2.151 -9.700 8.181 1.00 33.70 151 ASP A C 1
ATOM 1270 O O . ASP A 1 151 ? 2.520 -10.385 7.227 1.00 34.58 151 ASP A O 1
ATOM 1275 N N . CYS A 1 152 ? 2.531 -9.936 9.434 1.00 36.33 152 CYS A N 1
ATOM 1276 C CA . CYS A 1 152 ? 3.433 -11.031 9.777 1.00 40.41 152 CYS A CA 1
ATOM 1277 C C . CYS A 1 152 ? 2.841 -11.850 10.927 1.00 41.25 152 CYS A C 1
ATOM 1278 O O . CYS A 1 152 ? 2.186 -11.305 11.813 1.00 41.20 152 CYS A O 1
ATOM 1281 N N . PRO A 1 153 ? 3.060 -13.175 10.925 1.00 42.04 153 PRO A N 1
ATOM 1282 C CA . PRO A 1 153 ? 2.523 -14.024 11.995 1.00 42.16 153 PRO A CA 1
ATOM 1283 C C . PRO A 1 153 ? 3.025 -13.634 13.385 1.00 41.37 153 PRO A C 1
ATOM 1284 O O . PRO A 1 153 ? 4.089 -13.029 13.527 1.00 40.69 153 PRO A O 1
ATOM 1288 N N . ASN A 1 168 ? 10.629 -12.923 31.287 1.00 45.26 168 ASN A N 1
ATOM 1289 C CA . ASN A 1 168 ? 10.811 -12.010 30.164 1.00 43.58 168 ASN A CA 1
ATOM 1290 C C . ASN A 1 168 ? 9.593 -12.019 29.245 1.00 41.04 168 ASN A C 1
ATOM 1291 O O . ASN A 1 168 ? 9.173 -10.974 28.744 1.00 39.52 168 ASN A O 1
ATOM 1296 N N . ILE A 1 169 ? 9.034 -13.204 29.024 1.00 36.37 169 ILE A N 1
ATOM 1297 C CA . ILE A 1 169 ? 7.870 -13.350 28.165 1.00 33.36 169 ILE A CA 1
ATOM 1298 C C . ILE A 1 169 ? 6.714 -12.484 28.648 1.00 31.75 169 ILE A C 1
ATOM 1299 O O . ILE A 1 169 ? 6.039 -11.841 27.845 1.00 29.80 169 ILE A O 1
ATOM 1304 N N . GLN A 1 170 ? 6.487 -12.467 29.959 1.00 28.62 170 GLN A N 1
ATOM 1305 C CA . GLN A 1 170 ? 5.397 -11.677 30.521 1.00 28.95 170 GLN A CA 1
ATOM 1306 C C . GLN A 1 170 ? 5.540 -10.193 30.182 1.00 28.66 170 GLN A C 1
ATOM 1307 O O . GLN A 1 170 ? 4.557 -9.528 29.852 1.00 26.93 170 GLN A O 1
ATOM 1313 N N . LYS A 1 171 ? 6.762 -9.678 30.267 1.00 30.54 171 LYS A N 1
ATOM 1314 C CA . LYS A 1 171 ? 7.021 -8.275 29.958 1.00 33.26 171 LYS A CA 1
ATOM 1315 C C . LYS A 1 171 ? 6.723 -7.979 28.493 1.00 32.57 171 LYS A C 1
ATOM 1316 O O . LYS A 1 171 ? 6.157 -6.937 28.168 1.00 32.56 171 LYS A O 1
ATOM 1322 N N . PHE A 1 172 ? 7.113 -8.894 27.611 1.00 32.86 172 PHE A N 1
ATOM 1323 C CA . PHE A 1 172 ? 6.867 -8.721 26.186 1.00 32.42 172 PHE A CA 1
ATOM 1324 C C . PHE A 1 172 ? 5.363 -8.644 25.943 1.00 31.36 172 PHE A C 1
ATOM 1325 O O . PHE A 1 172 ? 4.887 -7.793 25.193 1.00 31.46 172 PHE A O 1
ATOM 1333 N N . ILE A 1 173 ? 4.620 -9.541 26.581 1.00 28.46 173 ILE A N 1
ATOM 1334 C CA . ILE A 1 173 ? 3.170 -9.571 26.445 1.00 27.92 173 ILE A CA 1
ATOM 1335 C C . ILE A 1 173 ? 2.561 -8.265 26.950 1.00 26.05 173 ILE A C 1
ATOM 1336 O O . ILE A 1 173 ? 1.721 -7.653 26.285 1.00 25.28 173 ILE A O 1
ATOM 1341 N N . ASN A 1 174 ? 2.995 -7.850 28.133 1.00 22.88 174 ASN A N 1
ATOM 1342 C CA . ASN A 1 174 ? 2.503 -6.633 28.757 1.00 23.53 174 ASN A CA 1
ATOM 1343 C C . ASN A 1 174 ? 2.659 -5.404 27.883 1.00 23.57 174 ASN A C 1
ATOM 1344 O O . ASN A 1 174 ? 1.725 -4.618 27.733 1.00 22.89 174 ASN A O 1
ATOM 1349 N N . ARG A 1 175 ? 3.840 -5.240 27.300 1.00 22.96 175 ARG A N 1
ATOM 1350 C CA . ARG A 1 175 ? 4.095 -4.064 26.487 1.00 22.70 175 ARG A CA 1
ATOM 1351 C C . ARG A 1 175 ? 3.725 -4.192 25.016 1.00 22.89 175 ARG A C 1
ATOM 1352 O O . ARG A 1 175 ? 2.875 -3.455 24.524 1.00 23.46 175 ARG A O 1
ATOM 1360 N N . TYR A 1 176 ? 4.346 -5.139 24.324 1.00 21.94 176 TYR A N 1
ATOM 1361 C CA . TYR A 1 176 ? 4.114 -5.312 22.894 1.00 23.96 176 TYR A CA 1
ATOM 1362 C C . TYR A 1 176 ? 2.811 -5.968 22.459 1.00 24.04 176 TYR A C 1
ATOM 1363 O O . TYR A 1 176 ? 2.032 -5.367 21.715 1.00 23.43 176 TYR A O 1
ATOM 1372 N N . TRP A 1 177 ? 2.569 -7.189 22.918 1.00 23.19 177 TRP A N 1
ATOM 1373 C CA . TRP A 1 177 ? 1.358 -7.907 22.541 1.00 24.11 177 TRP A CA 1
ATOM 1374 C C . TRP A 1 177 ? 0.067 -7.145 22.850 1.00 21.60 177 TRP A C 1
ATOM 1375 O O . TRP A 1 177 ? -0.806 -7.036 21.993 1.00 20.35 177 TRP A O 1
ATOM 1386 N N . LYS A 1 178 ? -0.057 -6.605 24.061 1.00 18.66 178 LYS A N 1
ATOM 1387 C CA . LYS A 1 178 ? -1.269 -5.879 24.422 1.00 17.87 178 LYS A CA 1
ATOM 1388 C C . LYS A 1 178 ? -1.456 -4.582 23.631 1.00 17.31 178 LYS A C 1
ATOM 1389 O O . LYS A 1 178 ? -2.576 -4.237 23.262 1.00 16.30 178 LYS A O 1
ATOM 1395 N N . ALA A 1 179 ? -0.367 -3.866 23.375 1.00 17.05 179 ALA A N 1
ATOM 1396 C CA . ALA A 1 179 ? -0.450 -2.624 22.607 1.00 17.65 179 ALA A CA 1
ATOM 1397 C C . ALA A 1 179 ? -0.883 -2.957 21.180 1.00 17.82 179 ALA A C 1
ATOM 1398 O O . ALA A 1 179 ? -1.738 -2.284 20.603 1.00 18.03 179 ALA A O 1
ATOM 1400 N N . GLU A 1 180 ? -0.285 -4.004 20.619 1.00 18.18 180 GLU A N 1
ATOM 1401 C CA . GLU A 1 180 ? -0.615 -4.439 19.268 1.00 18.92 180 GLU A CA 1
ATOM 1402 C C . GLU A 1 180 ? -2.081 -4.861 19.179 1.00 19.28 180 GLU A C 1
ATOM 1403 O O . GLU A 1 180 ? -2.783 -4.506 18.229 1.00 16.49 180 GLU A O 1
ATOM 1409 N N . ASP A 1 181 ? -2.555 -5.607 20.173 1.00 18.79 181 ASP A N 1
ATOM 1410 C CA . ASP A 1 181 ? -3.953 -6.028 20.170 1.00 19.85 181 ASP A CA 1
ATOM 1411 C C . ASP A 1 181 ? -4.860 -4.805 2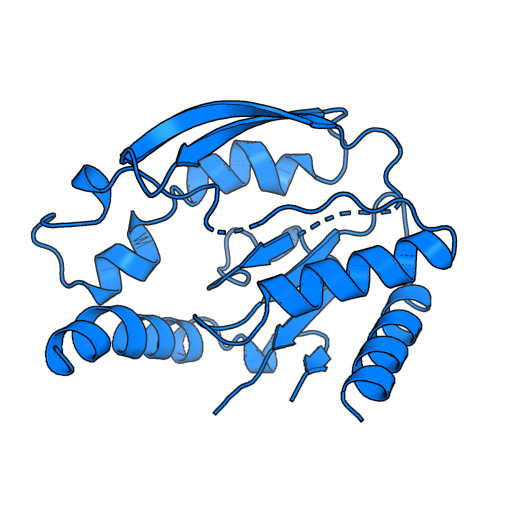0.246 1.00 19.53 181 ASP A C 1
ATOM 1412 O O . ASP A 1 181 ? -5.907 -4.759 19.601 1.00 19.70 181 ASP A O 1
ATOM 1417 N N . TYR A 1 182 ? -4.453 -3.817 21.039 1.00 18.79 182 TYR A N 1
ATOM 1418 C CA . TYR A 1 182 ? -5.224 -2.588 21.193 1.00 17.77 182 TYR A CA 1
ATOM 1419 C C . TYR A 1 182 ? -5.326 -1.874 19.843 1.00 17.97 182 TYR A C 1
ATOM 1420 O O . TYR A 1 182 ? -6.402 -1.435 19.430 1.00 17.60 182 TYR A O 1
ATOM 1429 N N . TYR A 1 183 ? -4.193 -1.765 19.162 1.00 14.88 183 TYR A N 1
ATOM 1430 C CA . TYR A 1 183 ? -4.140 -1.103 17.861 1.00 17.66 183 TYR A CA 1
ATOM 1431 C C . TYR A 1 183 ? -5.035 -1.806 16.844 1.00 17.58 183 TYR A C 1
ATOM 1432 O O . TYR A 1 183 ? -5.868 -1.175 16.185 1.00 17.67 183 TYR A O 1
ATOM 1441 N N . LEU A 1 184 ? -4.863 -3.119 16.731 1.00 18.82 184 LEU A N 1
ATOM 1442 C CA . LEU A 1 184 ? -5.637 -3.924 15.793 1.00 21.10 184 LEU A CA 1
ATOM 1443 C C . LEU A 1 184 ? -7.139 -3.818 16.019 1.00 22.84 184 LEU A C 1
ATOM 1444 O O . LEU A 1 184 ? -7.911 -3.759 15.066 1.00 23.19 184 LEU A O 1
ATOM 1449 N N . GLU A 1 185 ? -7.552 -3.788 17.280 1.00 23.74 185 GLU A N 1
ATOM 1450 C CA . GLU A 1 185 ? -8.968 -3.709 17.605 1.00 27.50 185 GLU A CA 1
ATOM 1451 C C . GLU A 1 185 ? -9.564 -2.311 17.480 1.00 26.10 185 GLU A C 1
ATOM 1452 O O . GLU A 1 185 ? -10.692 -2.157 17.016 1.00 26.37 185 GLU A O 1
ATOM 1458 N N . THR A 1 186 ? -8.809 -1.296 17.885 1.00 23.73 186 THR A N 1
ATOM 1459 C CA . THR A 1 186 ? -9.309 0.068 17.833 1.00 24.20 186 THR A CA 1
ATOM 1460 C C . THR A 1 186 ? -9.182 0.749 16.469 1.00 24.86 186 THR A C 1
ATOM 1461 O O . THR A 1 186 ? -10.094 1.458 16.052 1.00 23.30 186 THR A O 1
ATOM 1465 N N . GLU A 1 187 ? -8.070 0.530 15.771 1.00 23.64 187 GLU A N 1
ATOM 1466 C CA . GLU A 1 187 ? -7.866 1.170 14.471 1.00 23.50 187 GLU A CA 1
ATOM 1467 C C . GLU A 1 187 ? -8.037 0.281 13.235 1.00 22.90 187 GLU A C 1
ATOM 1468 O O . GLU A 1 187 ? -8.101 0.791 12.114 1.00 22.77 187 GLU A O 1
ATOM 1474 N N . GLU A 1 188 ? -8.115 -1.035 13.427 1.00 22.99 188 GLU A N 1
ATOM 1475 C CA . GLU A 1 188 ? -8.290 -1.962 12.303 1.00 23.01 188 GLU A CA 1
ATOM 1476 C C . GLU A 1 188 ? -7.365 -1.609 11.131 1.00 20.99 188 GLU A C 1
ATOM 1477 O O . GLU A 1 188 ? -7.820 -1.420 10.000 1.00 18.47 188 GLU A O 1
ATOM 1483 N N . PRO A 1 189 ? -6.050 -1.536 11.387 1.00 19.07 189 PRO A N 1
ATOM 1484 C CA . PRO A 1 189 ? -5.053 -1.202 10.365 1.00 17.82 189 PRO A CA 1
ATOM 1485 C C . PRO A 1 189 ? -5.045 -2.104 9.136 1.00 18.90 189 PRO A C 1
ATOM 1486 O O . PRO A 1 189 ? -4.732 -1.654 8.037 1.00 18.17 189 PRO A O 1
ATOM 1490 N N . ILE A 1 190 ? -5.383 -3.376 9.315 1.00 18.36 190 ILE A N 1
ATOM 1491 C CA . ILE A 1 190 ? -5.395 -4.298 8.188 1.00 19.92 190 ILE A CA 1
ATOM 1492 C C . ILE A 1 190 ? -6.535 -3.960 7.232 1.00 19.26 190 ILE A C 1
ATOM 1493 O O . ILE A 1 190 ? -6.376 -4.023 6.015 1.00 19.51 190 ILE A O 1
ATOM 1498 N N . LYS A 1 191 ? -7.679 -3.581 7.788 1.00 20.04 191 LYS A N 1
ATOM 1499 C CA . LYS A 1 191 ? -8.835 -3.204 6.987 1.00 21.24 191 LYS A CA 1
ATOM 1500 C C . LYS A 1 191 ? -8.615 -1.825 6.353 1.00 19.42 191 LYS A C 1
ATOM 1501 O O . LYS A 1 191 ? -9.040 -1.567 5.227 1.00 16.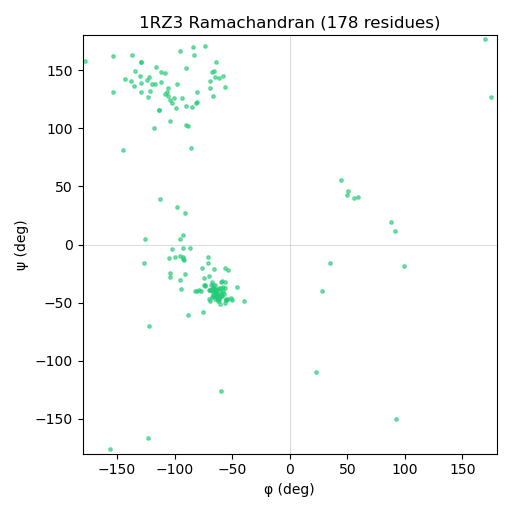93 191 LYS A O 1
ATOM 1507 N N . ARG A 1 192 ? -7.946 -0.943 7.087 1.00 16.98 192 ARG A N 1
ATOM 1508 C CA . ARG A 1 192 ? -7.693 0.411 6.611 1.00 15.07 192 ARG A CA 1
ATOM 1509 C C . ARG A 1 192 ? -6.625 0.527 5.535 1.00 15.81 192 ARG A C 1
ATOM 1510 O O . ARG A 1 192 ? -6.677 1.440 4.709 1.00 13.68 192 ARG A O 1
ATOM 1518 N N . ALA A 1 193 ? -5.662 -0.389 5.543 1.00 12.22 193 ALA A N 1
ATOM 1519 C CA . ALA A 1 193 ? -4.561 -0.345 4.588 1.00 14.14 193 ALA A CA 1
ATOM 1520 C C . ALA A 1 193 ? -4.982 -0.372 3.122 1.00 14.64 193 ALA A C 1
ATOM 1521 O O . ALA A 1 193 ? -5.961 -1.019 2.748 1.00 15.63 193 ALA A O 1
ATOM 1523 N N . ASP A 1 194 ? -4.231 0.337 2.286 1.00 12.87 194 ASP A N 1
ATOM 1524 C CA . ASP A 1 194 ? -4.520 0.352 0.861 1.00 13.59 194 ASP A CA 1
ATOM 1525 C C . ASP A 1 194 ? -4.070 -0.976 0.262 1.00 14.17 194 ASP A C 1
ATOM 1526 O O . ASP A 1 194 ? -4.708 -1.515 -0.644 1.00 16.81 194 ASP A O 1
ATOM 1531 N N . VAL A 1 195 ? -2.978 -1.508 0.798 1.00 13.57 195 VAL A N 1
ATOM 1532 C CA . VAL A 1 195 ? -2.440 -2.790 0.361 1.00 15.39 195 VAL A CA 1
ATOM 1533 C C . VAL A 1 195 ? -1.907 -3.514 1.593 1.00 17.28 195 VAL A C 1
ATOM 1534 O O . VAL A 1 195 ? -1.352 -2.890 2.502 1.00 14.05 195 VAL A O 1
ATOM 1538 N N . VAL A 1 196 ? -2.101 -4.827 1.628 1.00 17.63 196 VAL A N 1
ATOM 1539 C CA . VAL A 1 196 ? -1.613 -5.638 2.733 1.00 21.18 196 VAL A CA 1
ATOM 1540 C C . VAL A 1 196 ? -0.540 -6.555 2.166 1.00 25.31 196 VAL A C 1
ATOM 1541 O O . VAL A 1 196 ? -0.819 -7.395 1.309 1.00 24.01 196 VAL A O 1
ATOM 1545 N N . PHE A 1 197 ? 0.687 -6.358 2.633 1.00 27.05 197 PHE A N 1
ATOM 1546 C CA . PHE A 1 197 ? 1.835 -7.144 2.203 1.00 33.81 197 PHE A CA 1
ATOM 1547 C C . PHE A 1 197 ? 1.875 -8.323 3.169 1.00 36.91 197 PHE A C 1
ATOM 1548 O O . PHE A 1 197 ? 2.287 -8.176 4.321 1.00 33.09 197 PHE A O 1
ATOM 1556 N N . ASP A 1 198 ? 1.428 -9.485 2.703 1.00 41.63 198 ASP A N 1
ATOM 1557 C CA . ASP A 1 198 ? 1.392 -10.675 3.545 1.00 46.61 198 ASP A CA 1
ATOM 1558 C C . ASP A 1 198 ? 2.655 -11.525 3.431 1.00 48.06 198 ASP A C 1
ATOM 1559 O O . ASP A 1 198 ? 3.353 -11.672 4.458 1.00 49.80 198 ASP A O 1
#

InterPro domains:
  IPR006083 Phosphoribulokinase/uridine kinase [PF00485] (24-160)
  IPR027417 P-loop containing nucleoside triphosphate hydrolase [G3DSA:3.40.50.300] (1-201)
  IPR027417 P-loop containing nucleoside triphosphate hydrolase [SSF52540] (18-198)

Sequence (180 aa):
ELRDRIDFLCKTILAIKTAGRLVLGIDGLSRSGKTTLANQLSQTLREQGISVCVFHDDHIVERAKRYHTGNEEWFEYYYLQWDVEWLTHQLFRQLKASHQLTLPFYDHETDTHSKRTVYLSDSDIIEGVFLQRKEWRPFFDFVVYLDCPNIQKFINRYWKAEDYYLETEEPIKRADVVFD

Solvent-accessible surface area: 10233 Å² total

Secondary structure (DSSP, 8-state):
-HHHHHHHHHHHHHTS--SSSPPEEEEE-TTSSHHHHHHHHHHHHHHTT--------TTPPPHHHHSSSSS-HHHIIIIISS-HHHHHHHTGGGTTT-SEEEEEEEETTTTEEEEEEEE-TT----EETTTTSTTTGGG-SEEEEE----HHHHIIIIIHHHHHHHHHH-HHHH-SEEE-

Foldseek 3Di:
DVVVLLVVVLVVVVPDDDDAAAFEEEEEAPPLCQVVSVVVSCVVNVVVVFFEEEDELQAFAFCVFLDPPPDFQLCSQQPGRHPLVVCLVQPLVQLRPDQKGWGWTADPVVSGTDTDMTGNHRGSYYYYYLCQDPSRPVRHPAYEYRDDDVVVSCCRHRVVNVVVSCVPRVCVVVHPHYHD

B-factor: mean 28.34, std 13.03, range [11.42, 82.6]

CATH classification: 3.40.50.300